Protein AF-A0A829H7A6-F1 (afdb_monomer)

Mean predicted aligned error: 7.09 Å

Structure (mmCIF, N/CA/C/O backbone):
data_AF-A0A829H7A6-F1
#
_entry.id   AF-A0A829H7A6-F1
#
loop_
_atom_site.group_PDB
_atom_site.id
_atom_site.type_symbol
_atom_site.label_atom_id
_atom_site.label_alt_id
_atom_site.label_comp_id
_atom_site.label_asym_id
_atom_site.label_entity_id
_atom_site.label_seq_id
_atom_site.pdbx_PDB_ins_code
_atom_site.Cartn_x
_atom_site.Cartn_y
_atom_site.Cartn_z
_atom_site.occupancy
_atom_site.B_iso_or_equiv
_atom_site.auth_seq_id
_atom_site.auth_comp_id
_atom_site.auth_asym_id
_atom_site.auth_atom_id
_atom_site.pdbx_PDB_model_num
ATOM 1 N N . VAL A 1 1 ? 24.478 -2.540 -23.022 1.00 76.12 1 VAL A N 1
ATOM 2 C CA . VAL A 1 1 ? 25.730 -2.553 -23.821 1.00 76.12 1 VAL A CA 1
ATOM 3 C C . VAL A 1 1 ? 26.888 -2.181 -22.907 1.00 76.12 1 VAL A C 1
ATOM 5 O O . VAL A 1 1 ? 26.726 -1.263 -22.117 1.00 76.12 1 VAL A O 1
ATOM 8 N N . ASN A 1 2 ? 28.011 -2.905 -22.941 1.00 88.75 2 ASN A N 1
ATOM 9 C CA . ASN A 1 2 ? 29.197 -2.558 -22.148 1.00 88.75 2 ASN A CA 1
ATOM 10 C C . ASN A 1 2 ? 30.062 -1.563 -22.939 1.00 88.75 2 ASN A C 1
ATOM 12 O O . ASN A 1 2 ? 30.459 -1.872 -24.062 1.00 88.75 2 ASN A O 1
ATOM 16 N N . LYS A 1 3 ? 30.351 -0.400 -22.343 1.00 88.25 3 LYS A N 1
ATOM 17 C CA . LYS A 1 3 ? 31.124 0.684 -22.964 1.00 88.25 3 LYS A CA 1
ATOM 18 C C . LYS A 1 3 ? 32.500 0.224 -23.450 1.00 88.25 3 LYS A C 1
ATOM 20 O O . LYS A 1 3 ? 32.814 0.408 -24.618 1.00 88.25 3 LYS A O 1
ATOM 25 N N . ALA A 1 4 ? 33.290 -0.402 -22.579 1.00 88.12 4 ALA A N 1
ATOM 26 C CA . ALA A 1 4 ? 34.653 -0.819 -22.904 1.00 88.12 4 ALA A CA 1
ATOM 27 C C . ALA A 1 4 ? 34.665 -1.824 -24.064 1.00 88.12 4 ALA A C 1
ATOM 29 O O . ALA A 1 4 ? 35.401 -1.638 -25.024 1.00 88.12 4 ALA A O 1
ATOM 30 N N . LYS A 1 5 ? 33.756 -2.809 -24.037 1.00 90.25 5 LYS A N 1
ATOM 31 C CA . LYS A 1 5 ? 33.604 -3.784 -25.133 1.00 90.25 5 LYS A CA 1
ATOM 32 C C . LYS A 1 5 ? 33.141 -3.146 -26.443 1.00 90.25 5 LYS A C 1
ATOM 34 O O . LYS A 1 5 ? 33.477 -3.628 -27.518 1.00 90.25 5 LYS A O 1
ATOM 39 N N . MET A 1 6 ? 32.335 -2.087 -26.370 1.00 91.62 6 MET A N 1
ATOM 40 C CA . MET A 1 6 ? 31.915 -1.338 -27.553 1.00 91.62 6 MET A CA 1
ATOM 41 C C . MET A 1 6 ? 33.099 -0.580 -28.165 1.00 91.62 6 MET A C 1
ATOM 43 O O . MET A 1 6 ? 33.294 -0.660 -29.371 1.00 91.62 6 MET A O 1
ATOM 47 N N . VAL A 1 7 ? 33.904 0.099 -27.342 1.00 91.62 7 VAL A N 1
ATOM 48 C CA . VAL A 1 7 ? 35.116 0.820 -27.772 1.00 91.62 7 VAL A CA 1
ATOM 49 C C . VAL A 1 7 ? 36.155 -0.147 -28.352 1.00 91.62 7 VAL A C 1
ATOM 51 O O . VAL A 1 7 ? 36.664 0.100 -29.440 1.00 91.62 7 VAL A O 1
ATOM 54 N N . GLU A 1 8 ? 36.404 -1.277 -27.687 1.00 92.06 8 GLU A N 1
ATOM 55 C CA . GLU A 1 8 ? 37.281 -2.355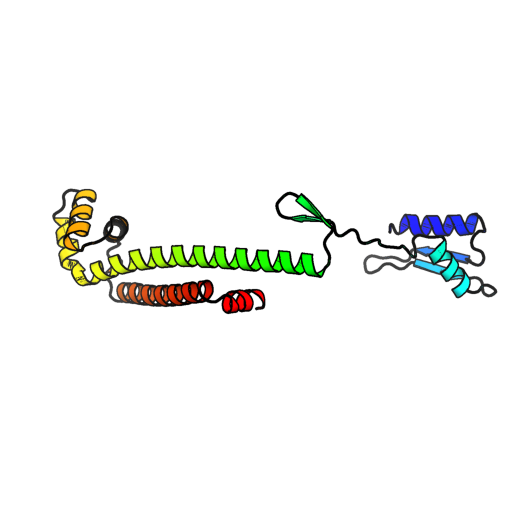 -28.168 1.00 92.06 8 GLU A CA 1
ATOM 56 C C . GLU A 1 8 ? 36.826 -2.876 -29.536 1.00 92.06 8 GLU A C 1
ATOM 58 O O . GLU A 1 8 ? 37.598 -2.882 -30.489 1.00 92.06 8 GLU A O 1
ATOM 63 N N . ARG A 1 9 ? 35.529 -3.176 -29.689 1.00 93.25 9 ARG A N 1
ATOM 64 C CA . ARG A 1 9 ? 34.978 -3.630 -30.970 1.00 93.25 9 ARG A CA 1
ATOM 65 C C . ARG A 1 9 ? 35.153 -2.603 -32.090 1.00 93.25 9 ARG A C 1
ATOM 67 O O . ARG A 1 9 ? 35.352 -2.988 -33.239 1.00 93.25 9 ARG A O 1
ATOM 74 N N . ILE A 1 10 ? 35.043 -1.310 -31.785 1.00 93.62 10 ILE A N 1
ATOM 75 C CA . ILE A 1 10 ? 35.294 -0.244 -32.764 1.00 93.62 10 ILE A CA 1
ATOM 76 C C . ILE A 1 10 ? 36.775 -0.241 -33.157 1.00 93.62 10 ILE A C 1
ATOM 78 O O . ILE A 1 10 ? 37.074 -0.185 -34.349 1.00 93.62 10 ILE A O 1
ATOM 82 N N . ALA A 1 11 ? 37.687 -0.348 -32.186 1.00 92.38 11 ALA A N 1
ATOM 83 C CA . ALA A 1 11 ? 39.125 -0.413 -32.441 1.00 92.38 11 ALA A CA 1
ATOM 84 C C . ALA A 1 11 ? 39.501 -1.619 -33.323 1.00 92.38 11 ALA A C 1
ATOM 86 O O . ALA A 1 11 ? 40.239 -1.448 -34.294 1.00 92.38 11 ALA A O 1
ATOM 87 N N . ASP A 1 12 ? 38.921 -2.796 -33.066 1.00 94.50 12 ASP A N 1
ATOM 88 C CA . ASP A 1 12 ? 39.126 -4.000 -33.881 1.00 94.50 12 ASP A CA 1
ATOM 89 C C . ASP A 1 12 ? 38.686 -3.787 -35.334 1.00 94.50 12 ASP A C 1
ATOM 91 O O . ASP A 1 12 ? 39.417 -4.108 -36.268 1.00 94.50 12 ASP A O 1
ATOM 95 N N . LEU A 1 13 ? 37.502 -3.203 -35.554 1.00 94.00 13 LEU A N 1
ATOM 96 C CA . LEU A 1 13 ? 36.980 -2.961 -36.904 1.00 94.00 13 LEU A CA 1
ATOM 97 C C . LEU A 1 13 ? 37.829 -1.962 -37.701 1.00 94.00 13 LEU A C 1
ATOM 99 O O . LEU A 1 13 ? 37.901 -2.070 -38.929 1.00 94.00 13 LEU A O 1
ATOM 103 N N . VAL A 1 14 ? 38.464 -1.008 -37.017 1.00 93.06 14 VAL A N 1
ATOM 104 C CA . VAL A 1 14 ? 39.430 -0.082 -37.623 1.00 93.06 14 VAL A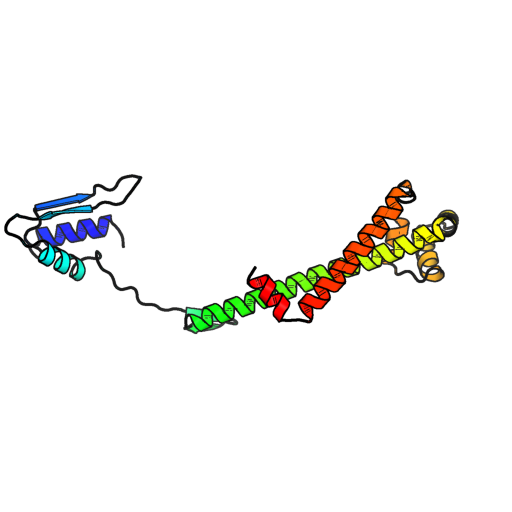 CA 1
ATOM 105 C C . VAL A 1 14 ? 40.732 -0.814 -37.951 1.00 93.06 14 VAL A C 1
ATOM 107 O O . VAL A 1 14 ? 41.241 -0.681 -39.064 1.00 93.06 14 VAL A O 1
ATOM 110 N N . HIS A 1 15 ? 41.247 -1.637 -37.030 1.00 93.31 15 HIS A N 1
ATOM 111 C CA . HIS A 1 15 ? 42.472 -2.415 -37.239 1.00 93.31 15 HIS A CA 1
ATOM 112 C C . HIS A 1 15 ? 42.336 -3.420 -38.396 1.00 93.31 15 HIS A C 1
ATOM 114 O O . HIS A 1 15 ? 43.214 -3.514 -39.253 1.00 93.31 15 HIS A O 1
ATOM 120 N N . GLU A 1 16 ? 41.194 -4.106 -38.483 1.00 94.44 16 GLU A N 1
ATOM 121 C CA . GLU A 1 16 ? 40.843 -5.042 -39.559 1.00 94.44 16 GLU A CA 1
ATOM 122 C C . GLU A 1 16 ? 40.510 -4.346 -40.896 1.00 94.44 16 GLU A C 1
ATOM 124 O O . GLU A 1 16 ? 40.181 -5.022 -41.872 1.00 94.44 16 GLU A O 1
ATOM 129 N N . LYS A 1 17 ? 40.559 -3.005 -40.959 1.00 91.31 17 LYS A N 1
ATOM 130 C CA . LYS A 1 17 ? 40.162 -2.183 -42.120 1.00 91.31 17 LYS A CA 1
ATOM 131 C C . LYS A 1 17 ? 38.731 -2.443 -42.610 1.00 91.31 17 LYS A C 1
ATOM 133 O O . LYS A 1 17 ? 38.411 -2.195 -43.772 1.00 91.31 17 LYS A O 1
ATOM 138 N N . LYS A 1 18 ? 37.847 -2.919 -41.728 1.00 92.00 18 LYS A N 1
ATOM 139 C CA . LYS A 1 18 ? 36.409 -3.071 -42.010 1.00 92.00 18 LYS A CA 1
ATOM 140 C C . LYS A 1 18 ? 35.678 -1.733 -41.976 1.00 92.00 18 LYS A C 1
ATOM 142 O O . LYS A 1 18 ? 34.661 -1.577 -42.648 1.00 92.00 18 LYS A O 1
ATOM 147 N N . ILE A 1 19 ? 36.190 -0.779 -41.200 1.00 91.75 19 ILE A N 1
ATOM 148 C CA . ILE A 1 19 ? 35.756 0.618 -41.202 1.00 91.75 19 ILE A CA 1
ATOM 149 C C . ILE A 1 19 ? 36.991 1.483 -41.459 1.00 91.75 19 ILE A C 1
ATOM 151 O O . ILE A 1 19 ? 37.915 1.493 -40.650 1.00 91.75 19 ILE A O 1
ATOM 155 N N . ASP A 1 20 ? 36.998 2.205 -42.579 1.00 90.44 20 ASP A N 1
ATOM 156 C CA . ASP A 1 20 ? 38.054 3.162 -42.922 1.00 90.44 20 ASP A CA 1
ATOM 157 C C . ASP A 1 20 ? 37.611 4.602 -42.619 1.00 90.44 20 ASP A C 1
ATOM 159 O O . ASP A 1 20 ? 36.420 4.917 -42.581 1.00 90.44 20 ASP A O 1
ATOM 163 N N . GLY A 1 21 ? 38.587 5.479 -42.395 1.00 90.19 21 GLY A N 1
ATOM 164 C CA . GLY A 1 21 ? 38.379 6.905 -42.160 1.00 90.19 21 GLY A CA 1
ATOM 165 C C . GLY A 1 21 ? 38.310 7.323 -40.690 1.00 90.19 21 GLY A C 1
ATOM 166 O O . GLY A 1 21 ? 38.234 8.519 -40.436 1.00 90.19 21 GLY A O 1
ATOM 167 N N . ILE A 1 22 ? 38.396 6.399 -39.725 1.00 93.50 22 ILE A N 1
ATOM 168 C CA . ILE A 1 22 ? 38.558 6.739 -38.299 1.00 93.50 22 ILE A CA 1
ATOM 169 C C . ILE A 1 22 ? 40.039 7.027 -38.018 1.00 93.50 22 ILE A C 1
ATOM 171 O O . ILE A 1 22 ? 40.903 6.197 -38.291 1.00 93.50 22 ILE A O 1
ATOM 175 N N . VAL A 1 23 ? 40.329 8.216 -37.488 1.00 92.00 23 VAL A N 1
ATOM 176 C CA . VAL A 1 23 ? 41.683 8.687 -37.158 1.00 92.00 23 VAL A CA 1
ATOM 177 C C . VAL A 1 23 ? 42.020 8.363 -35.711 1.00 92.00 23 VAL A C 1
ATOM 179 O O . VAL A 1 23 ? 43.079 7.807 -35.437 1.00 92.00 23 VAL A O 1
ATOM 182 N N . THR A 1 24 ? 41.124 8.697 -34.780 1.00 92.81 24 THR A N 1
ATOM 183 C CA . THR A 1 24 ? 41.300 8.370 -33.363 1.00 92.81 24 THR A CA 1
ATOM 184 C C . THR A 1 24 ? 39.972 8.017 -32.704 1.00 92.81 24 THR A C 1
ATOM 186 O O . THR A 1 24 ? 38.905 8.458 -33.133 1.00 92.81 24 THR A O 1
ATOM 189 N N . LEU A 1 25 ? 40.061 7.219 -31.643 1.00 92.06 25 LEU A N 1
ATOM 190 C CA . LEU A 1 25 ? 38.959 6.837 -30.771 1.00 92.06 25 LEU A CA 1
ATOM 191 C C . LEU A 1 25 ? 39.376 7.159 -29.333 1.00 92.06 25 LEU A C 1
ATOM 193 O O . LEU A 1 25 ? 40.361 6.604 -28.847 1.00 92.06 25 LEU A O 1
ATOM 197 N N . ARG A 1 26 ? 38.655 8.066 -28.668 1.00 92.88 26 ARG A N 1
ATOM 198 C CA . ARG A 1 26 ? 38.914 8.479 -27.281 1.00 92.88 26 ARG A CA 1
ATOM 199 C C . ARG A 1 26 ? 37.677 8.279 -26.419 1.00 92.88 26 ARG A C 1
ATOM 201 O O . ARG A 1 26 ? 36.576 8.667 -26.798 1.00 92.88 26 ARG A O 1
ATOM 208 N N . ASP A 1 27 ? 37.874 7.710 -25.239 1.00 90.69 27 ASP A N 1
ATOM 209 C CA . ASP A 1 27 ? 36.870 7.691 -24.179 1.00 90.69 27 ASP A CA 1
ATOM 210 C C . ASP A 1 27 ? 37.154 8.865 -23.234 1.00 90.69 27 ASP A C 1
ATOM 212 O O . ASP A 1 27 ? 38.090 8.823 -22.442 1.00 90.69 27 ASP A O 1
ATOM 216 N N . GLU A 1 28 ? 36.371 9.932 -23.375 1.00 92.25 28 GLU A N 1
ATOM 217 C CA . GLU A 1 28 ? 36.431 11.162 -22.573 1.00 92.25 28 GLU A CA 1
ATOM 218 C C . GLU A 1 28 ? 35.364 11.139 -21.462 1.00 92.25 28 GLU A C 1
ATOM 220 O O . GLU A 1 28 ? 34.931 12.187 -20.990 1.00 92.25 28 GLU A O 1
ATOM 225 N N . SER A 1 29 ? 34.879 9.951 -21.079 1.00 89.81 29 SER A N 1
ATOM 226 C CA . SER A 1 29 ? 33.896 9.821 -20.002 1.00 89.81 29 SER A CA 1
ATOM 227 C C . SER A 1 29 ? 34.522 10.153 -18.649 1.00 89.81 29 SER A C 1
ATOM 229 O O . SER A 1 29 ? 35.583 9.628 -18.306 1.00 89.81 29 SER A O 1
ATOM 231 N N . ASP A 1 30 ? 33.814 10.937 -17.848 1.00 91.38 30 ASP A N 1
ATOM 232 C CA . ASP A 1 30 ? 34.194 11.314 -16.491 1.00 91.38 30 ASP A CA 1
ATOM 233 C C . ASP A 1 30 ? 33.118 10.872 -15.478 1.00 91.38 30 ASP A C 1
ATOM 235 O O . ASP A 1 30 ? 32.348 9.940 -15.727 1.00 91.38 30 ASP A O 1
ATOM 239 N N . ARG A 1 31 ? 33.115 11.479 -14.285 1.00 88.12 31 ARG A N 1
ATOM 240 C CA . ARG A 1 31 ? 32.120 11.183 -13.243 1.00 88.12 31 ARG A CA 1
ATOM 241 C C . ARG A 1 31 ? 30.742 11.771 -13.548 1.00 88.12 31 ARG A C 1
ATOM 243 O O . ARG A 1 31 ? 29.760 11.241 -13.034 1.00 88.12 31 ARG A O 1
ATOM 250 N N . ASP A 1 32 ? 30.679 12.819 -14.363 1.00 88.69 32 ASP A N 1
ATOM 251 C CA . ASP A 1 32 ? 29.472 13.601 -14.624 1.00 88.69 32 ASP A CA 1
ATOM 252 C C . ASP A 1 32 ? 28.801 13.198 -15.948 1.00 88.69 32 ASP A C 1
ATOM 254 O O . ASP A 1 32 ? 27.627 13.502 -16.171 1.00 88.69 32 ASP A O 1
ATOM 258 N N . GLY A 1 33 ? 29.494 12.455 -16.820 1.00 89.25 33 GLY A N 1
ATOM 259 C CA . GLY A 1 33 ? 28.910 11.975 -18.064 1.00 89.25 33 GLY A CA 1
ATOM 260 C C . GLY A 1 33 ? 29.726 10.940 -18.835 1.00 89.25 33 GLY A C 1
ATOM 261 O O . GLY A 1 33 ? 30.923 10.734 -18.646 1.00 89.25 33 GLY A O 1
ATOM 262 N N . MET A 1 34 ? 29.040 10.281 -19.771 1.00 90.44 34 MET A N 1
ATOM 263 C CA . MET A 1 34 ? 29.658 9.376 -20.737 1.00 90.44 34 MET A CA 1
ATOM 264 C C . MET A 1 34 ? 29.904 10.113 -22.052 1.00 90.44 34 MET A C 1
ATOM 266 O O . MET A 1 34 ? 28.960 10.621 -22.659 1.00 90.44 34 MET A O 1
ATOM 270 N N . ARG A 1 35 ? 31.155 10.127 -22.521 1.00 92.06 35 ARG A N 1
ATOM 271 C CA . ARG A 1 35 ? 31.543 10.772 -23.779 1.00 92.06 35 ARG A CA 1
ATOM 272 C C . ARG A 1 35 ? 32.564 9.918 -24.517 1.00 92.06 35 ARG A C 1
ATOM 274 O O . ARG A 1 35 ? 33.648 9.656 -24.014 1.00 92.06 35 ARG A O 1
ATOM 281 N N . ILE A 1 36 ? 32.221 9.497 -25.729 1.00 91.81 36 ILE A N 1
ATOM 282 C CA . ILE A 1 36 ? 33.125 8.768 -26.625 1.00 91.81 36 ILE A CA 1
ATOM 283 C C . ILE A 1 36 ? 33.275 9.609 -27.884 1.00 91.81 36 ILE A C 1
ATOM 285 O O . ILE A 1 36 ? 32.280 9.949 -28.522 1.00 91.81 36 ILE A O 1
ATOM 289 N N . VAL A 1 37 ? 34.512 9.956 -28.221 1.00 94.38 37 VAL A N 1
ATOM 290 C CA . VAL A 1 37 ? 34.849 10.801 -29.366 1.00 94.38 37 VAL A CA 1
ATOM 291 C C . VAL A 1 37 ? 35.525 9.950 -30.431 1.00 94.38 37 VAL A C 1
ATOM 293 O O . VAL A 1 37 ? 36.486 9.232 -30.152 1.00 94.38 37 VAL A O 1
ATOM 296 N N . ILE A 1 38 ? 35.003 10.030 -31.654 1.00 94.88 38 ILE A N 1
ATOM 297 C CA . ILE A 1 38 ? 35.538 9.350 -32.833 1.00 94.88 38 ILE A CA 1
ATOM 298 C C . ILE A 1 38 ? 35.915 10.430 -33.839 1.00 94.88 38 ILE A C 1
ATOM 300 O O . ILE A 1 38 ? 35.037 11.056 -34.434 1.00 94.88 38 ILE A O 1
ATOM 304 N N . ASP A 1 39 ? 37.212 10.649 -34.024 1.00 94.81 39 ASP A N 1
ATOM 305 C CA . ASP A 1 39 ? 37.700 11.609 -35.010 1.00 94.81 39 ASP A CA 1
ATOM 306 C C . ASP A 1 39 ? 37.765 10.947 -36.387 1.00 94.81 39 ASP A C 1
ATOM 308 O O . ASP A 1 39 ? 38.279 9.836 -36.533 1.00 94.81 39 ASP A O 1
ATOM 312 N N . VAL A 1 40 ? 37.272 11.645 -37.408 1.00 95.19 40 VAL A N 1
ATOM 313 C CA . VAL A 1 40 ? 37.172 11.155 -38.789 1.00 95.19 40 VAL A CA 1
ATOM 314 C C . VAL A 1 40 ? 38.124 11.934 -39.705 1.00 95.19 40 VAL A C 1
ATOM 316 O O . VAL A 1 40 ? 38.378 13.121 -39.494 1.00 95.19 40 VAL A O 1
ATOM 319 N N . ARG A 1 41 ? 38.678 11.269 -40.726 1.00 94.69 41 ARG A N 1
ATOM 320 C CA . ARG A 1 41 ? 39.577 11.869 -41.724 1.00 94.69 41 ARG A CA 1
ATOM 321 C C . ARG A 1 41 ? 38.802 12.858 -42.604 1.00 94.69 41 ARG A C 1
ATOM 323 O O . ARG A 1 41 ? 37.626 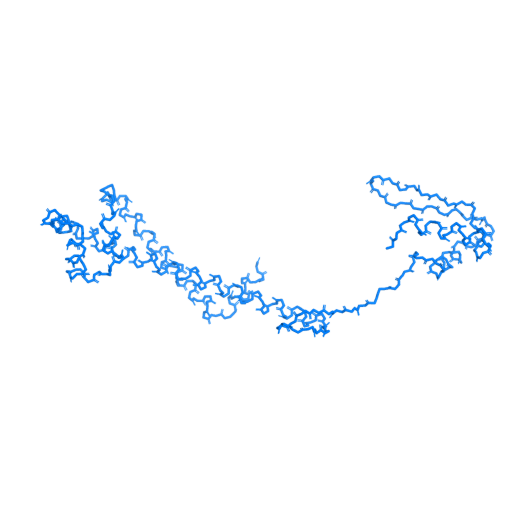12.656 -42.876 1.00 94.69 41 ARG A O 1
ATOM 330 N N . ARG A 1 42 ? 39.447 13.937 -43.062 1.00 91.81 42 ARG A N 1
ATOM 331 C CA . ARG A 1 42 ? 38.775 15.045 -43.781 1.00 91.81 42 ARG A CA 1
ATOM 332 C C . ARG A 1 42 ? 38.142 14.647 -45.122 1.00 91.81 42 ARG A C 1
ATOM 334 O O . ARG A 1 42 ? 37.200 15.291 -45.562 1.00 91.81 42 ARG A O 1
ATOM 341 N N . ASP A 1 43 ? 38.689 13.629 -45.766 1.00 92.06 43 ASP A N 1
ATOM 342 C CA . ASP A 1 43 ? 38.238 13.014 -47.019 1.00 92.06 43 ASP A CA 1
ATOM 343 C C . ASP A 1 43 ? 37.174 11.923 -46.804 1.00 92.06 43 ASP A C 1
ATOM 345 O O . ASP A 1 43 ? 36.581 11.444 -47.770 1.00 92.06 43 ASP A O 1
ATOM 349 N N . ALA A 1 44 ? 36.916 11.530 -45.553 1.00 92.88 44 ALA A N 1
ATOM 350 C CA . ALA A 1 44 ? 35.969 10.483 -45.205 1.00 92.88 44 ALA A CA 1
ATOM 351 C C . ALA A 1 44 ? 34.626 11.062 -44.732 1.00 92.88 44 ALA A C 1
ATOM 353 O O . ALA A 1 44 ? 34.551 12.054 -44.007 1.00 92.88 44 ALA A O 1
ATOM 354 N N . SER A 1 45 ? 33.531 10.403 -45.115 1.00 94.25 45 SER A N 1
ATOM 355 C CA . SER A 1 45 ? 32.186 10.811 -44.709 1.00 94.25 45 SER A CA 1
ATOM 356 C C . SER A 1 45 ? 31.827 10.252 -43.330 1.00 94.25 45 SER A C 1
ATOM 358 O O . SER A 1 45 ? 31.627 9.045 -43.164 1.00 94.25 45 SER A O 1
ATOM 360 N N . ALA A 1 46 ? 31.680 11.139 -42.341 1.00 94.69 46 ALA A N 1
ATOM 361 C CA . ALA A 1 46 ? 31.307 10.767 -40.975 1.00 94.69 46 ALA A CA 1
ATOM 362 C C . ALA A 1 46 ? 29.946 10.050 -40.896 1.00 94.69 46 ALA A C 1
ATOM 364 O O . ALA A 1 46 ? 29.779 9.140 -40.087 1.00 94.69 46 ALA A O 1
ATOM 365 N N . SER A 1 47 ? 28.986 10.396 -41.762 1.00 95.00 47 SER A N 1
ATOM 366 C CA . SER A 1 47 ? 27.671 9.741 -41.794 1.00 95.00 47 SER A CA 1
ATOM 367 C C . SER A 1 47 ? 27.751 8.293 -42.288 1.00 95.00 47 SER A C 1
ATOM 369 O O . SER A 1 47 ? 27.056 7.422 -41.764 1.00 95.00 47 SER A O 1
ATOM 371 N N . VAL A 1 48 ? 28.635 8.005 -43.250 1.00 94.75 48 VAL A N 1
ATOM 372 C CA . VAL A 1 48 ? 28.883 6.637 -43.738 1.00 94.75 48 VAL A CA 1
ATOM 373 C C . VAL A 1 48 ? 29.533 5.793 -42.642 1.00 94.75 48 VAL A C 1
ATOM 375 O O . VAL A 1 48 ? 29.094 4.670 -42.391 1.00 94.75 48 VAL A O 1
ATOM 378 N N . ILE A 1 49 ? 30.524 6.351 -41.944 1.00 94.88 49 ILE A N 1
ATOM 379 C CA . ILE A 1 49 ? 31.185 5.687 -40.814 1.00 94.88 49 ILE A CA 1
ATOM 380 C C . ILE A 1 49 ? 30.184 5.415 -39.689 1.00 94.88 49 ILE A C 1
ATOM 382 O O . ILE A 1 49 ? 30.102 4.283 -39.223 1.00 94.88 49 ILE A O 1
ATOM 386 N N . LEU A 1 50 ? 29.366 6.398 -39.304 1.00 95.69 50 LEU A N 1
ATOM 387 C CA . LEU A 1 50 ? 28.351 6.238 -38.261 1.00 95.69 50 LEU A CA 1
ATOM 388 C C . LEU A 1 50 ? 27.343 5.128 -38.595 1.00 95.69 50 LEU A C 1
ATOM 390 O O . LEU A 1 50 ? 27.065 4.272 -37.757 1.00 95.69 50 LEU A O 1
ATOM 394 N N . ASN A 1 51 ? 26.858 5.080 -39.838 1.00 95.69 51 ASN A N 1
ATOM 395 C CA . ASN A 1 51 ? 25.957 4.019 -40.295 1.00 95.69 51 ASN A CA 1
ATOM 396 C C . ASN A 1 51 ? 26.607 2.629 -40.235 1.00 95.69 51 ASN A C 1
ATOM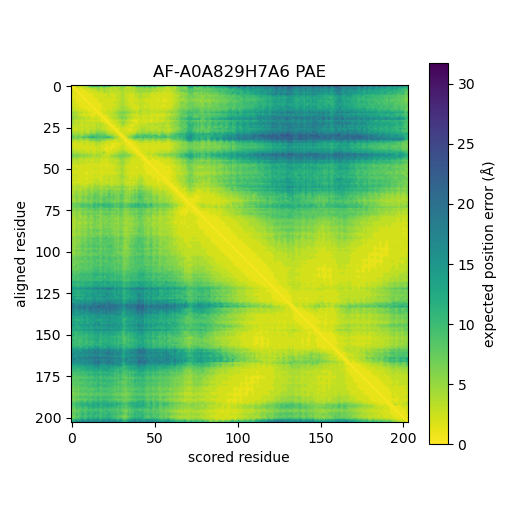 398 O O . ASN A 1 51 ? 25.951 1.651 -39.873 1.00 95.69 51 ASN A O 1
ATOM 402 N N . ASN A 1 52 ? 27.892 2.528 -40.579 1.00 94.25 52 ASN A N 1
ATOM 403 C CA . ASN A 1 52 ? 28.638 1.278 -40.452 1.00 94.25 52 ASN A CA 1
ATOM 404 C C . ASN A 1 52 ? 28.853 0.894 -38.984 1.00 94.25 52 ASN A C 1
ATOM 406 O O . ASN A 1 52 ? 28.703 -0.278 -38.642 1.00 94.25 52 ASN A O 1
ATOM 410 N N . LEU A 1 53 ? 29.121 1.863 -38.104 1.00 95.31 53 LEU A N 1
ATOM 411 C CA . LEU A 1 53 ? 29.229 1.626 -36.666 1.00 95.31 53 LEU A CA 1
ATOM 412 C C . LEU A 1 53 ? 27.908 1.102 -36.092 1.00 95.31 53 LEU A C 1
ATOM 414 O O . LEU A 1 53 ? 27.930 0.117 -35.359 1.00 95.31 53 LEU A O 1
ATOM 418 N N . TYR A 1 54 ? 26.758 1.660 -36.477 1.00 95.81 54 TYR A N 1
ATOM 419 C CA . TYR A 1 54 ? 25.450 1.134 -36.066 1.00 95.81 54 TYR A CA 1
ATOM 420 C C . TYR A 1 54 ? 25.200 -0.311 -36.513 1.00 95.81 54 TYR A C 1
ATOM 422 O O . TYR A 1 54 ? 24.573 -1.077 -35.789 1.00 95.81 54 TYR A O 1
ATOM 430 N N . LYS A 1 55 ? 25.693 -0.709 -37.690 1.00 94.38 55 LYS A N 1
ATOM 431 C CA . LYS A 1 55 ? 25.493 -2.067 -38.225 1.00 94.38 55 LYS A CA 1
ATOM 432 C C . LYS A 1 55 ? 26.462 -3.100 -37.653 1.00 94.38 55 LYS A C 1
ATOM 434 O O . LYS A 1 55 ? 26.091 -4.258 -37.492 1.00 94.38 55 LYS A O 1
ATOM 439 N N . LEU A 1 56 ? 27.713 -2.707 -37.418 1.00 94.19 56 LEU A N 1
ATOM 440 C CA . LEU A 1 56 ? 28.813 -3.631 -37.117 1.00 94.19 56 LEU A CA 1
ATOM 441 C C . LEU A 1 56 ? 29.207 -3.655 -35.637 1.00 94.19 56 LEU A C 1
ATOM 443 O O . LEU A 1 56 ? 30.021 -4.491 -35.230 1.00 94.19 56 LEU A O 1
ATOM 447 N N . THR A 1 57 ? 28.650 -2.750 -34.831 1.00 93.94 57 THR A N 1
ATOM 448 C CA . THR A 1 57 ? 28.984 -2.615 -33.412 1.00 93.94 57 THR A CA 1
ATOM 449 C C . THR A 1 57 ? 27.732 -2.562 -32.540 1.00 93.94 57 THR A C 1
ATOM 451 O O . THR A 1 57 ? 26.655 -2.214 -33.020 1.00 93.94 57 THR A O 1
ATOM 454 N N . PRO A 1 58 ? 27.868 -2.814 -31.227 1.00 92.81 58 PRO A N 1
ATOM 455 C CA . PRO A 1 58 ? 26.790 -2.614 -30.260 1.00 92.81 58 PRO A CA 1
ATOM 456 C C . PRO A 1 58 ? 26.346 -1.153 -30.054 1.00 92.81 58 PRO A C 1
ATOM 458 O O . PRO A 1 58 ? 25.564 -0.904 -29.138 1.00 92.81 58 PRO A O 1
ATOM 461 N N . LEU A 1 59 ? 26.840 -0.190 -30.846 1.00 93.06 59 LEU A N 1
ATOM 462 C CA . LEU A 1 59 ? 26.397 1.207 -30.798 1.00 93.06 59 LEU A CA 1
ATOM 463 C C . LEU A 1 59 ? 24.892 1.332 -31.083 1.00 93.06 59 LEU A C 1
ATOM 465 O O . LEU A 1 59 ? 24.223 2.181 -30.500 1.00 93.06 59 LEU A O 1
ATOM 469 N N . GLN A 1 60 ? 24.352 0.447 -31.925 1.00 94.00 60 GLN A N 1
ATOM 470 C CA . GLN A 1 60 ? 22.917 0.239 -32.077 1.00 94.00 60 GLN A CA 1
ATOM 471 C C . GLN A 1 60 ? 22.603 -1.236 -31.821 1.00 94.00 60 GLN A C 1
ATOM 473 O O . GLN A 1 60 ? 23.234 -2.134 -32.369 1.00 94.00 60 GLN A O 1
ATOM 478 N N . THR A 1 61 ? 21.619 -1.498 -30.964 1.00 92.94 61 THR A N 1
ATOM 479 C CA . THR A 1 61 ? 21.165 -2.859 -30.659 1.00 92.94 61 THR A CA 1
ATOM 480 C C . THR A 1 61 ? 19.648 -2.919 -30.709 1.00 92.94 61 THR A C 1
ATOM 482 O O . THR A 1 61 ? 18.967 -1.953 -30.369 1.00 92.94 61 THR A O 1
ATOM 485 N N . GLY A 1 62 ? 19.113 -4.051 -31.164 1.00 91.75 62 GLY A N 1
ATOM 486 C CA . GLY A 1 62 ? 17.689 -4.337 -31.056 1.00 91.75 62 GLY A CA 1
ATOM 487 C C . GLY A 1 62 ? 17.357 -4.846 -29.657 1.00 91.75 62 GLY A C 1
ATOM 488 O O . GLY A 1 62 ? 18.090 -5.666 -29.105 1.00 91.75 62 GLY A O 1
ATOM 489 N N . PHE A 1 63 ? 16.236 -4.397 -29.099 1.00 94.75 63 PHE A N 1
ATOM 490 C CA . PHE A 1 63 ? 15.661 -4.978 -27.891 1.00 94.75 63 PHE A CA 1
ATOM 491 C C . PHE A 1 63 ? 14.362 -5.695 -28.259 1.00 94.75 63 PHE A C 1
ATOM 493 O O . PHE A 1 63 ? 13.427 -5.075 -28.763 1.00 94.75 63 PHE A O 1
ATOM 500 N N . SER A 1 64 ? 14.318 -7.008 -28.036 1.00 94.56 64 SER A N 1
ATOM 501 C CA . SER A 1 64 ? 13.124 -7.816 -28.293 1.00 94.56 64 SER A CA 1
ATOM 502 C C . SER A 1 64 ? 12.305 -7.940 -27.015 1.00 94.56 64 SER A C 1
ATOM 504 O O . SER A 1 64 ? 12.802 -8.419 -25.997 1.00 94.56 64 SER A O 1
ATOM 506 N N . PHE A 1 65 ? 11.042 -7.525 -27.069 1.00 94.88 65 PHE A N 1
ATOM 507 C CA . PHE A 1 65 ? 10.132 -7.645 -25.936 1.00 94.88 65 PHE A CA 1
ATOM 508 C C . PHE A 1 65 ? 9.656 -9.091 -25.788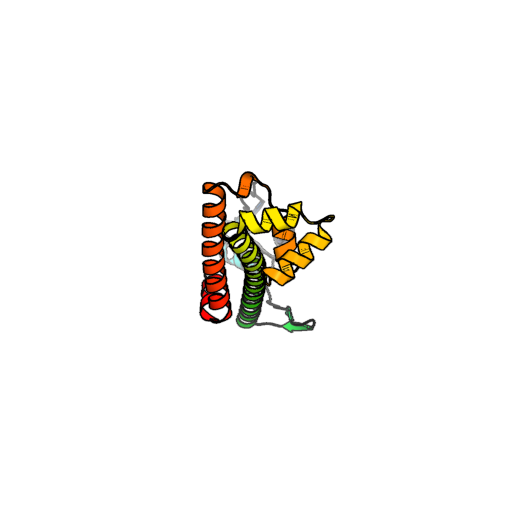 1.00 94.88 65 PHE A C 1
ATOM 510 O O . PHE A 1 65 ? 8.991 -9.625 -26.671 1.00 94.88 65 PHE A O 1
ATOM 517 N N . ASN A 1 66 ? 9.948 -9.697 -24.639 1.00 95.12 66 ASN A N 1
ATOM 518 C CA . ASN A 1 66 ? 9.339 -10.949 -24.204 1.00 95.12 66 ASN A CA 1
ATOM 519 C C . ASN A 1 66 ? 8.707 -10.738 -22.823 1.00 95.12 66 ASN A C 1
ATOM 521 O O . ASN A 1 66 ? 9.329 -10.980 -21.789 1.00 95.12 66 ASN A O 1
ATOM 525 N N . MET A 1 67 ? 7.491 -10.191 -22.812 1.00 96.00 67 MET A N 1
ATOM 526 C CA . MET A 1 67 ? 6.778 -9.803 -21.593 1.00 96.00 67 MET A CA 1
ATOM 527 C C . MET A 1 67 ? 6.126 -11.023 -20.925 1.00 96.00 67 MET A C 1
ATOM 529 O O . MET A 1 67 ? 4.920 -11.227 -21.034 1.00 96.00 67 MET A O 1
ATOM 533 N N . VAL A 1 68 ? 6.924 -11.855 -20.252 1.00 96.69 68 VAL A N 1
ATOM 534 C CA . VAL A 1 68 ? 6.446 -13.034 -19.508 1.00 96.69 68 VAL A CA 1
ATOM 535 C C . VAL A 1 68 ? 6.364 -12.728 -18.019 1.00 96.69 68 VAL A C 1
ATOM 537 O O . VAL A 1 68 ? 7.314 -12.209 -17.439 1.00 96.69 68 VAL A O 1
ATOM 540 N N . ALA A 1 69 ? 5.252 -13.096 -17.388 1.00 96.94 69 ALA A N 1
ATOM 541 C CA . ALA A 1 69 ? 5.062 -12.987 -15.945 1.00 96.94 69 ALA A CA 1
ATOM 542 C C . ALA A 1 69 ? 4.301 -14.196 -15.388 1.00 96.94 69 ALA A C 1
ATOM 544 O O . ALA A 1 69 ? 3.640 -14.927 -16.128 1.00 96.94 69 ALA A O 1
ATOM 545 N N . ILE A 1 70 ? 4.378 -14.404 -14.073 1.00 96.94 70 ILE A N 1
ATOM 546 C CA . ILE A 1 70 ? 3.570 -15.412 -13.382 1.00 96.94 70 ILE A CA 1
ATOM 547 C C . ILE A 1 70 ? 2.201 -14.816 -13.066 1.00 96.94 70 ILE A C 1
ATOM 549 O O . ILE A 1 70 ? 2.096 -13.821 -12.355 1.00 96.94 70 ILE A O 1
ATOM 553 N N . VAL A 1 71 ? 1.148 -15.459 -13.559 1.00 96.25 71 VAL A N 1
ATOM 554 C CA . VAL A 1 71 ? -0.243 -15.113 -13.267 1.00 96.25 71 VAL A CA 1
ATOM 555 C C . VAL A 1 71 ? -0.911 -16.338 -12.664 1.00 96.25 71 VAL A C 1
ATOM 557 O O . VAL A 1 71 ? -1.006 -17.377 -13.317 1.00 96.25 71 VAL A O 1
ATOM 560 N N . ASN A 1 72 ? -1.386 -16.218 -11.422 1.00 93.94 72 ASN A N 1
ATOM 561 C CA . ASN 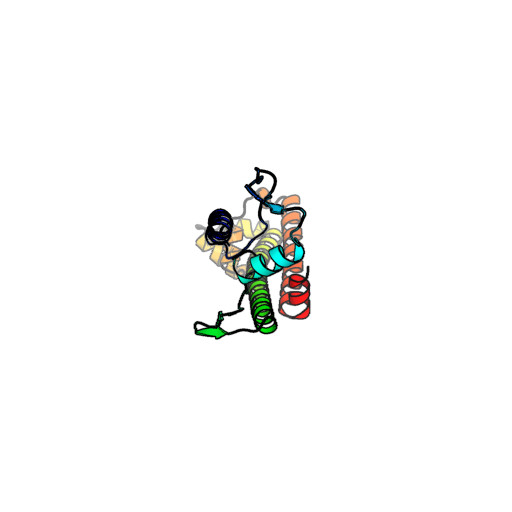A 1 72 ? -2.046 -17.303 -10.683 1.00 93.94 72 ASN A CA 1
ATOM 562 C C . ASN A 1 72 ? -1.217 -18.602 -10.649 1.00 93.94 72 ASN A C 1
ATOM 564 O O . ASN A 1 72 ? -1.739 -19.691 -10.862 1.00 93.94 72 ASN A O 1
ATOM 568 N N . GLY A 1 73 ? 0.095 -18.473 -10.423 1.00 96.00 73 GLY A N 1
ATOM 569 C CA . GLY A 1 73 ? 1.022 -19.605 -10.313 1.00 96.00 73 GLY A CA 1
ATOM 570 C C . GLY A 1 73 ? 1.524 -20.182 -11.642 1.00 96.00 73 GLY A C 1
ATOM 571 O O . GLY A 1 73 ? 2.367 -21.072 -11.615 1.00 96.00 73 GLY A O 1
ATOM 572 N N . ALA A 1 74 ? 1.074 -19.669 -12.793 1.00 96.44 74 ALA A N 1
ATOM 573 C CA . ALA A 1 74 ? 1.504 -20.141 -14.109 1.00 96.44 74 ALA A CA 1
ATOM 574 C C . ALA A 1 74 ? 2.175 -19.029 -14.941 1.00 96.44 74 ALA A C 1
ATOM 576 O O . ALA A 1 74 ? 1.711 -17.885 -14.908 1.00 96.44 74 ALA A O 1
ATOM 577 N N . PRO A 1 75 ? 3.234 -19.331 -15.716 1.00 97.75 75 PRO A N 1
ATOM 578 C CA . PRO A 1 75 ? 3.854 -18.362 -16.615 1.00 97.75 75 PRO A CA 1
ATOM 579 C C . PRO A 1 75 ? 2.931 -18.032 -17.793 1.00 97.75 75 PRO A C 1
ATOM 581 O O . PRO A 1 75 ? 2.359 -18.923 -18.421 1.00 97.75 75 PRO A O 1
ATOM 584 N N . LYS A 1 76 ? 2.802 -16.743 -18.114 1.00 96.81 76 LYS A N 1
ATOM 585 C CA . LYS A 1 76 ? 2.027 -16.238 -19.253 1.00 96.81 76 LYS A CA 1
ATOM 586 C C . LYS A 1 76 ? 2.775 -15.116 -19.959 1.00 96.81 76 LYS A C 1
ATOM 588 O O . LYS A 1 76 ? 3.370 -14.265 -19.306 1.00 96.81 76 LYS A O 1
ATOM 593 N N . VAL A 1 77 ? 2.690 -15.093 -21.288 1.00 97.00 77 VAL A N 1
ATOM 594 C CA . VAL A 1 77 ? 3.068 -13.927 -22.098 1.00 97.00 77 VAL A CA 1
ATOM 595 C C . VAL A 1 77 ? 1.921 -12.922 -22.031 1.00 97.00 77 VAL A C 1
ATOM 597 O O . VAL A 1 77 ? 0.769 -13.291 -22.265 1.00 97.00 77 VAL A O 1
ATOM 600 N N . LEU A 1 78 ? 2.220 -11.671 -21.698 1.00 97.19 78 LEU A N 1
ATOM 601 C CA . LEU A 1 78 ? 1.236 -10.617 -21.479 1.00 97.19 78 LEU A CA 1
ATOM 602 C C . LEU A 1 78 ? 1.483 -9.433 -22.411 1.00 97.19 78 LEU A C 1
ATOM 604 O O . LEU A 1 78 ? 2.616 -9.069 -22.703 1.00 97.19 78 LEU A O 1
ATOM 608 N N . SER A 1 79 ? 0.404 -8.787 -22.834 1.00 97.50 79 SER A N 1
ATOM 609 C CA . SER A 1 79 ? 0.446 -7.445 -23.419 1.00 97.50 79 SER A CA 1
ATOM 610 C C . SER A 1 79 ? 0.535 -6.372 -22.329 1.00 97.50 79 SER A C 1
ATOM 612 O O . SER A 1 79 ? 0.179 -6.612 -21.174 1.00 97.50 79 SER A O 1
ATOM 614 N N . LEU A 1 80 ? 0.919 -5.149 -22.710 1.00 97.25 80 LEU A N 1
ATOM 615 C CA . LEU A 1 80 ? 0.963 -4.006 -21.792 1.00 97.25 80 LEU A CA 1
ATOM 616 C C . LEU A 1 80 ? -0.385 -3.775 -21.087 1.00 97.25 80 LEU A C 1
ATOM 618 O O . LEU A 1 80 ? -0.422 -3.602 -19.873 1.00 97.25 80 LEU A O 1
ATOM 622 N N . LYS A 1 81 ? -1.501 -3.850 -21.828 1.00 97.50 81 LYS A N 1
ATOM 623 C CA . LYS A 1 81 ? -2.850 -3.710 -21.256 1.00 97.50 81 LYS A CA 1
ATOM 624 C C . LYS A 1 81 ? -3.119 -4.758 -20.175 1.00 97.50 81 LYS A C 1
ATOM 626 O O . LYS A 1 81 ? -3.668 -4.425 -19.133 1.00 97.50 81 LYS A O 1
ATOM 631 N N . GLN A 1 82 ? -2.730 -6.011 -20.412 1.00 97.50 82 GLN A N 1
ATOM 632 C CA . GLN A 1 82 ? -2.930 -7.088 -19.440 1.00 97.50 82 GLN A CA 1
ATOM 633 C C . GLN A 1 82 ? -2.090 -6.878 -18.180 1.00 97.50 82 GLN A C 1
ATOM 635 O O . GLN A 1 82 ? -2.599 -7.094 -17.087 1.00 97.50 82 GLN A O 1
ATOM 640 N N . ILE A 1 83 ? -0.838 -6.429 -18.316 1.00 97.56 83 ILE A N 1
ATOM 641 C CA . ILE A 1 83 ? 0.020 -6.106 -17.164 1.00 97.56 83 ILE A CA 1
ATOM 642 C C . ILE A 1 83 ? -0.632 -5.023 -16.299 1.00 97.56 83 ILE A C 1
ATOM 644 O O . ILE A 1 83 ? -0.752 -5.198 -15.088 1.00 97.56 83 ILE A O 1
ATOM 648 N N . LEU A 1 84 ? -1.088 -3.933 -16.921 1.00 97.00 84 LEU A N 1
ATOM 649 C CA . LEU A 1 84 ? -1.738 -2.831 -16.210 1.00 97.00 84 LEU A CA 1
ATOM 650 C C . LEU A 1 84 ? -3.049 -3.270 -15.547 1.00 97.00 84 LEU A C 1
ATOM 652 O O . LEU A 1 84 ? -3.304 -2.882 -14.412 1.00 97.00 84 LEU A O 1
ATOM 656 N N . GLN A 1 85 ? -3.838 -4.121 -16.210 1.00 96.88 85 GLN A N 1
ATOM 657 C CA . GLN A 1 85 ? -5.069 -4.658 -15.632 1.00 96.88 85 GLN A CA 1
ATOM 658 C C . GLN A 1 85 ? -4.784 -5.525 -14.401 1.00 96.88 85 GLN A C 1
ATOM 660 O O . GLN A 1 85 ? -5.358 -5.280 -13.351 1.00 96.88 85 GLN A O 1
ATOM 665 N N . TYR A 1 86 ? -3.849 -6.480 -14.485 1.00 97.06 86 TYR A N 1
ATOM 666 C CA . TYR A 1 86 ? -3.499 -7.311 -13.326 1.00 97.06 86 TYR A CA 1
ATOM 667 C C . TYR A 1 86 ? -2.941 -6.487 -12.163 1.00 97.06 86 TYR A C 1
ATOM 669 O O . TYR A 1 86 ? -3.186 -6.814 -11.002 1.00 97.06 86 TYR A O 1
ATOM 677 N N . TYR A 1 87 ? -2.188 -5.426 -12.461 1.00 96.19 87 TYR A N 1
ATOM 678 C CA . TYR A 1 87 ? -1.727 -4.499 -11.436 1.00 96.19 87 TYR A CA 1
ATOM 679 C C . TYR A 1 87 ? -2.897 -3.759 -10.777 1.00 96.19 87 TYR A C 1
ATOM 681 O O . TYR A 1 87 ? -2.949 -3.700 -9.550 1.00 96.19 87 TYR A O 1
ATOM 689 N N . LEU A 1 88 ? -3.846 -3.245 -11.563 1.00 96.12 88 LEU A N 1
ATOM 690 C CA . LEU A 1 88 ? -5.027 -2.554 -11.047 1.00 96.12 88 LEU A CA 1
ATOM 691 C C . LEU A 1 88 ? -5.888 -3.484 -10.181 1.00 96.12 88 LEU A C 1
ATOM 693 O O . LEU A 1 88 ? -6.184 -3.145 -9.037 1.00 96.12 88 LEU A O 1
ATOM 697 N N . ASP A 1 89 ? -6.171 -4.695 -10.665 1.00 95.94 89 ASP A N 1
ATOM 698 C CA . ASP A 1 89 ? -6.909 -5.718 -9.917 1.00 95.94 89 ASP A CA 1
ATOM 699 C C . ASP A 1 89 ? -6.202 -6.039 -8.586 1.00 95.94 89 ASP A C 1
ATOM 701 O O . ASP A 1 89 ? -6.831 -6.250 -7.544 1.00 95.94 89 ASP A O 1
ATOM 705 N N . HIS A 1 90 ? -4.865 -6.074 -8.587 1.00 96.44 90 HIS A N 1
ATOM 706 C CA . HIS A 1 90 ? -4.090 -6.257 -7.365 1.00 96.44 90 HIS A CA 1
ATOM 707 C C . HIS A 1 90 ? -4.229 -5.062 -6.410 1.00 96.44 90 HIS A C 1
ATOM 709 O O . HIS A 1 90 ? -4.448 -5.276 -5.217 1.00 96.44 90 HIS A O 1
ATOM 715 N N . GLN A 1 91 ? -4.149 -3.825 -6.908 1.00 96.94 91 GLN A N 1
ATOM 716 C CA . GLN A 1 91 ? -4.322 -2.616 -6.094 1.00 96.94 91 GLN A CA 1
ATOM 717 C C . GLN A 1 91 ? -5.712 -2.548 -5.453 1.00 96.94 91 GLN A C 1
ATOM 719 O O . GLN A 1 91 ? -5.818 -2.303 -4.250 1.00 96.94 91 GLN A O 1
ATOM 724 N N . GLU A 1 92 ? -6.770 -2.854 -6.206 1.00 96.25 92 GLU A N 1
ATOM 725 C CA . GLU A 1 92 ? -8.134 -2.934 -5.674 1.00 96.25 92 GLU A CA 1
ATOM 726 C C . GLU A 1 92 ? -8.231 -3.940 -4.524 1.00 96.25 92 GLU A C 1
ATOM 728 O O . GLU A 1 92 ? -8.783 -3.642 -3.460 1.00 96.25 92 GLU A O 1
ATOM 733 N N . ASN A 1 93 ? -7.645 -5.126 -4.703 1.00 96.75 93 ASN A N 1
ATOM 734 C CA . ASN A 1 93 ? -7.613 -6.153 -3.668 1.00 96.75 93 ASN A CA 1
ATOM 735 C C . ASN A 1 93 ? -6.833 -5.702 -2.426 1.00 96.75 93 ASN A C 1
ATOM 737 O O . ASN A 1 93 ? -7.277 -5.942 -1.301 1.00 96.75 93 ASN A O 1
ATOM 741 N N . VAL A 1 94 ? -5.685 -5.045 -2.603 1.00 97.38 94 VAL A N 1
ATOM 742 C CA . VAL A 1 94 ? -4.877 -4.512 -1.497 1.00 97.38 94 VAL A CA 1
ATOM 743 C C . VAL A 1 94 ? -5.666 -3.472 -0.707 1.00 97.38 94 VAL A C 1
ATOM 745 O O . VAL A 1 94 ? -5.759 -3.586 0.517 1.00 97.38 94 VAL A O 1
ATOM 748 N N . ILE A 1 95 ? -6.288 -2.505 -1.384 1.00 96.94 95 ILE A N 1
ATOM 749 C CA . ILE A 1 95 ? -7.056 -1.442 -0.728 1.00 96.94 95 ILE A CA 1
ATOM 750 C C . ILE A 1 95 ? -8.269 -2.021 -0.014 1.00 96.94 95 ILE A C 1
ATOM 752 O O . ILE A 1 95 ? -8.463 -1.729 1.162 1.00 96.94 95 ILE A O 1
ATOM 756 N N . ARG A 1 96 ? -9.031 -2.911 -0.656 1.00 96.62 96 ARG A N 1
ATOM 757 C CA . ARG A 1 96 ? -10.168 -3.579 -0.008 1.00 96.62 96 ARG A CA 1
ATOM 758 C C . ARG A 1 96 ? -9.746 -4.334 1.247 1.00 96.62 96 ARG A C 1
ATOM 760 O O . ARG A 1 96 ? -10.393 -4.200 2.283 1.00 96.62 96 ARG A O 1
ATOM 767 N N . ARG A 1 97 ? -8.648 -5.093 1.193 1.00 97.81 97 ARG A N 1
ATOM 768 C CA . ARG A 1 97 ? -8.131 -5.823 2.363 1.00 97.81 97 ARG A CA 1
ATOM 769 C C . ARG A 1 97 ? -7.674 -4.883 3.475 1.00 97.81 97 ARG A C 1
ATOM 771 O O . ARG A 1 97 ? -7.946 -5.175 4.639 1.00 97.81 97 ARG A O 1
ATOM 778 N N . ARG A 1 98 ? -7.015 -3.773 3.127 1.00 97.56 98 ARG A N 1
ATOM 779 C CA . ARG A 1 98 ? -6.609 -2.727 4.076 1.00 97.56 98 ARG A CA 1
ATOM 780 C C . ARG A 1 98 ? -7.833 -2.102 4.746 1.00 97.56 98 ARG A C 1
ATOM 782 O O . ARG A 1 98 ? -7.951 -2.181 5.960 1.00 97.56 98 ARG A O 1
ATOM 789 N N . THR A 1 99 ? -8.801 -1.621 3.970 1.00 97.69 99 THR A N 1
ATOM 790 C CA . THR A 1 99 ? -10.028 -1.008 4.498 1.00 97.69 99 THR A CA 1
ATOM 791 C C . THR A 1 99 ? -10.845 -1.986 5.346 1.00 97.69 99 THR A C 1
ATOM 793 O O . THR A 1 99 ? -11.362 -1.610 6.390 1.00 97.69 99 THR A O 1
ATOM 796 N N . GLN A 1 100 ? -10.925 -3.269 4.973 1.00 97.75 100 GLN A N 1
ATOM 797 C CA . GLN A 1 100 ? -11.559 -4.294 5.815 1.00 97.75 100 GLN A CA 1
ATOM 798 C C . GLN A 1 100 ? -10.824 -4.508 7.141 1.00 97.75 100 GLN A C 1
ATOM 800 O O . GLN A 1 100 ? -11.458 -4.769 8.164 1.00 97.75 100 GLN A O 1
ATOM 805 N N . PHE A 1 101 ? -9.492 -4.463 7.127 1.00 98.31 101 PHE A N 1
ATOM 806 C CA . PHE A 1 101 ? -8.695 -4.559 8.343 1.00 98.31 101 PHE A CA 1
ATOM 807 C C . PHE A 1 101 ? -8.949 -3.357 9.258 1.00 98.31 101 PHE A C 1
ATOM 809 O O . PHE A 1 101 ? -9.251 -3.555 10.437 1.00 98.31 101 PHE A O 1
ATOM 816 N N . ASP A 1 102 ? -8.921 -2.148 8.701 1.00 97.88 102 ASP A N 1
ATOM 817 C CA . ASP A 1 102 ? -9.166 -0.910 9.440 1.00 97.88 102 ASP A CA 1
ATOM 818 C C . ASP A 1 102 ? -10.596 -0.864 9.993 1.00 97.88 102 ASP A C 1
ATOM 820 O O . ASP A 1 102 ? -10.781 -0.596 11.178 1.00 97.88 102 ASP A O 1
ATOM 824 N N . LEU A 1 103 ? -11.597 -1.273 9.205 1.00 98.31 103 LEU A N 1
ATOM 825 C CA . LEU A 1 103 ? -12.988 -1.398 9.648 1.00 98.31 103 LEU A CA 1
ATOM 826 C C . LEU A 1 103 ? -13.143 -2.368 10.824 1.00 98.31 103 LEU A C 1
ATOM 828 O O . LEU A 1 103 ? -13.832 -2.058 11.793 1.00 98.31 103 LEU A O 1
ATOM 832 N N . ARG A 1 104 ? -12.505 -3.546 10.772 1.00 98.19 104 ARG A N 1
ATOM 833 C CA . ARG A 1 104 ? -12.550 -4.504 11.893 1.00 98.19 104 ARG A CA 1
ATOM 834 C C . ARG A 1 104 ? -11.921 -3.922 13.154 1.00 98.19 104 ARG A C 1
ATOM 836 O O . ARG A 1 104 ? -12.448 -4.130 14.244 1.00 98.19 104 ARG A O 1
ATOM 843 N N . LYS A 1 105 ? -10.801 -3.209 13.013 1.00 97.94 105 LYS A N 1
ATOM 844 C CA . LYS A 1 105 ? -10.114 -2.560 14.133 1.00 97.94 105 LYS A CA 1
ATOM 845 C C . LYS A 1 105 ? -10.961 -1.430 14.724 1.00 97.94 105 LYS A C 1
ATOM 847 O O . LYS A 1 105 ? -11.079 -1.355 15.944 1.00 97.94 105 LYS A O 1
ATOM 852 N N . ALA A 1 106 ? -11.574 -0.610 13.874 1.00 98.00 106 ALA A N 1
ATOM 853 C CA . ALA A 1 106 ? -12.454 0.479 14.276 1.00 98.00 106 ALA A CA 1
ATOM 854 C C . ALA A 1 106 ? -13.692 -0.050 15.015 1.00 98.00 106 ALA A C 1
ATOM 856 O O . ALA A 1 106 ? -13.925 0.363 16.142 1.00 98.00 106 ALA A O 1
ATOM 857 N N . LYS A 1 107 ? -14.391 -1.063 14.481 1.00 97.75 107 LYS A N 1
ATOM 858 C CA . LYS A 1 107 ? -15.528 -1.716 15.164 1.00 97.75 107 LYS A CA 1
ATOM 859 C C . LYS A 1 107 ? -15.149 -2.340 16.505 1.00 97.75 107 LYS A C 1
ATOM 861 O O . LYS A 1 107 ? -15.890 -2.256 17.476 1.00 97.75 107 LYS A O 1
ATOM 866 N N . ALA A 1 108 ? -13.975 -2.968 16.588 1.00 97.19 108 ALA A N 1
ATOM 867 C CA . ALA A 1 108 ? -13.487 -3.490 17.861 1.00 97.19 108 ALA A CA 1
ATOM 868 C C . ALA A 1 108 ? -13.223 -2.365 18.874 1.00 97.19 108 ALA A C 1
ATOM 870 O O . ALA A 1 108 ? -13.433 -2.565 20.067 1.00 97.19 108 ALA A O 1
ATOM 871 N N . ARG A 1 109 ? -12.762 -1.195 18.412 1.00 97.31 109 ARG A N 1
ATOM 872 C CA . ARG A 1 109 ? -12.539 -0.023 19.261 1.00 97.31 109 ARG A CA 1
ATOM 873 C C . ARG A 1 109 ? -13.852 0.623 19.700 1.00 97.31 109 ARG A C 1
ATOM 875 O O . ARG A 1 109 ? -13.993 0.874 20.891 1.00 97.31 109 ARG A O 1
ATOM 882 N N . GLU A 1 110 ? -14.788 0.820 18.775 1.00 97.69 110 GLU A N 1
ATOM 883 C CA . GLU A 1 110 ? -16.158 1.291 19.020 1.00 97.6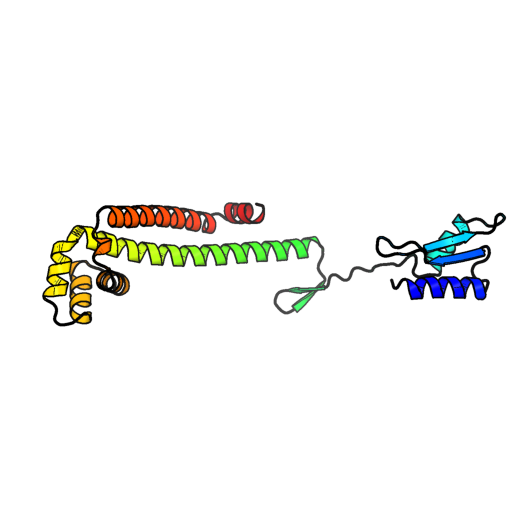9 110 GLU A CA 1
ATOM 884 C C . GLU A 1 110 ? -16.822 0.463 20.118 1.00 97.69 110 GLU A C 1
ATOM 886 O O . GLU A 1 110 ? -17.190 1.008 21.151 1.00 97.69 110 GLU A O 1
ATOM 891 N N . HIS A 1 111 ? -16.820 -0.865 19.972 1.00 97.31 111 HIS A N 1
ATOM 892 C CA . HIS A 1 111 ? -17.372 -1.798 20.956 1.00 97.31 111 HIS A CA 1
ATOM 893 C C . HIS A 1 111 ? -16.801 -1.596 22.369 1.00 97.31 111 HIS A C 1
ATOM 895 O O . HIS A 1 111 ? -17.529 -1.644 23.357 1.00 97.31 111 HIS A O 1
ATOM 901 N N . ILE A 1 112 ? -15.493 -1.348 22.501 1.00 97.25 112 ILE A N 1
ATOM 902 C CA . ILE A 1 112 ? -14.891 -1.049 23.810 1.00 97.25 112 ILE A CA 1
ATOM 903 C C . ILE A 1 112 ? -15.334 0.322 24.328 1.00 97.25 112 ILE A C 1
ATOM 905 O O . ILE A 1 112 ? -15.647 0.449 25.512 1.00 97.25 112 ILE A O 1
ATOM 909 N N . LEU A 1 113 ? -15.362 1.336 23.462 1.00 96.38 113 LEU A N 1
ATOM 910 C CA . LEU A 1 113 ? -15.790 2.683 23.829 1.00 96.38 113 LEU A CA 1
ATOM 911 C C . LEU A 1 113 ? -17.254 2.693 24.287 1.00 96.38 113 LEU A C 1
ATOM 913 O O . LEU A 1 113 ? -17.531 3.308 25.308 1.00 96.38 113 LEU A O 1
ATOM 917 N N . GLU A 1 114 ? -18.161 1.951 23.645 1.00 95.88 114 GLU A N 1
ATOM 918 C CA . GLU A 1 114 ? -19.553 1.787 24.103 1.00 95.88 114 GLU A CA 1
ATOM 919 C C . GLU A 1 114 ? -19.630 1.290 25.551 1.00 95.88 114 GLU A C 1
ATOM 921 O O . GLU A 1 114 ? -20.343 1.865 26.373 1.00 95.88 114 GLU A O 1
ATOM 926 N 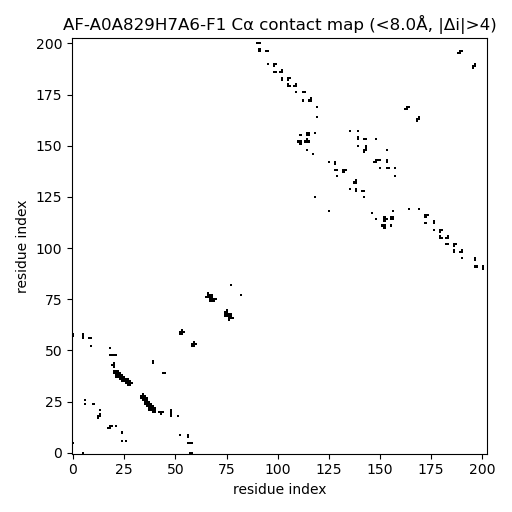N . GLY A 1 115 ? -18.845 0.263 25.894 1.00 95.38 115 GLY A N 1
ATOM 927 C CA . GLY A 1 115 ? -18.796 -0.259 27.260 1.00 95.38 115 GLY A CA 1
ATOM 928 C C . GLY A 1 115 ? -18.271 0.772 28.261 1.00 95.38 115 GLY A C 1
ATOM 929 O O . GLY A 1 115 ? -18.832 0.926 29.344 1.00 95.38 115 GLY A O 1
ATOM 930 N N . LEU A 1 116 ? -17.227 1.519 27.890 1.00 94.44 116 LEU A N 1
ATOM 931 C CA . LEU A 1 116 ? -16.687 2.591 28.730 1.00 94.44 116 LEU A CA 1
ATOM 932 C C . LEU A 1 116 ? -17.685 3.741 28.915 1.00 94.44 116 LEU A C 1
ATOM 934 O O . LEU A 1 116 ? -17.758 4.298 30.004 1.00 94.44 116 LEU A O 1
ATOM 938 N N . ARG A 1 117 ? -18.474 4.080 27.892 1.00 94.50 117 ARG A N 1
ATOM 939 C CA . ARG A 1 117 ? -19.522 5.105 27.985 1.00 94.50 117 ARG A CA 1
ATOM 940 C C . ARG A 1 117 ? -20.615 4.693 28.968 1.00 94.50 117 ARG A C 1
ATOM 942 O O . ARG A 1 117 ? -20.882 5.438 29.906 1.00 94.50 117 ARG A O 1
ATOM 949 N N . ILE A 1 118 ? -21.138 3.467 28.838 1.00 94.38 118 ILE A N 1
ATOM 950 C CA . ILE A 1 118 ? -22.099 2.891 29.798 1.00 94.38 118 ILE A CA 1
ATOM 951 C C . ILE A 1 118 ? -21.519 2.930 31.219 1.00 94.38 118 ILE A C 1
ATOM 953 O O . ILE A 1 118 ? -22.208 3.293 32.171 1.00 94.38 118 ILE A O 1
ATOM 957 N N . ALA A 1 119 ? -20.235 2.602 31.369 1.00 93.06 119 ALA A N 1
ATOM 958 C CA . ALA A 1 119 ? -19.578 2.623 32.667 1.00 93.06 119 ALA A CA 1
ATOM 959 C C . ALA A 1 119 ? -19.456 4.022 33.279 1.00 93.06 119 ALA A C 1
ATOM 961 O O . ALA A 1 119 ? -19.634 4.178 34.486 1.00 93.06 119 ALA A O 1
ATOM 962 N N . LEU A 1 120 ? -19.158 5.034 32.463 1.00 91.31 120 LEU A N 1
ATOM 963 C CA . LEU A 1 120 ? -19.065 6.426 32.902 1.00 91.31 120 LEU A CA 1
ATOM 964 C C . LEU A 1 120 ? -20.439 7.010 33.261 1.00 91.31 120 LEU A C 1
ATOM 966 O O . LEU A 1 120 ? -20.517 7.846 34.160 1.00 91.31 120 LEU A O 1
ATOM 970 N N . ASP A 1 121 ? -21.510 6.553 32.610 1.00 92.94 121 ASP A N 1
ATOM 971 C CA . ASP A 1 121 ? -22.885 6.961 32.916 1.00 92.94 121 ASP A CA 1
ATOM 972 C C . ASP A 1 121 ? -23.404 6.349 34.233 1.00 92.94 121 ASP A C 1
ATOM 974 O O . ASP A 1 121 ? -24.192 6.980 34.938 1.00 92.94 121 ASP A O 1
ATOM 978 N N . HIS A 1 122 ? -22.920 5.158 34.607 1.00 94.00 122 HIS A N 1
ATOM 979 C CA . HIS A 1 122 ? -23.341 4.404 35.799 1.00 94.00 122 HIS A CA 1
ATOM 980 C C . HIS A 1 122 ? -22.209 4.185 36.821 1.00 94.00 122 HIS A C 1
ATOM 982 O O . HIS A 1 122 ? -22.134 3.146 37.487 1.00 94.00 122 HIS A O 1
ATOM 988 N N . ILE A 1 123 ? -21.307 5.159 36.961 1.00 90.56 123 ILE A N 1
ATOM 989 C CA . ILE A 1 123 ? -20.033 4.961 37.663 1.00 90.56 123 ILE A CA 1
ATOM 990 C C . ILE A 1 123 ? -20.170 4.542 39.135 1.00 90.56 123 ILE A C 1
ATOM 992 O O . ILE A 1 123 ? -19.468 3.633 39.580 1.00 90.56 123 ILE A O 1
ATOM 996 N N . ASP A 1 124 ? -21.089 5.146 39.889 1.00 92.69 124 ASP A N 1
ATOM 997 C CA . ASP A 1 124 ? -21.272 4.843 41.316 1.00 92.69 124 ASP A CA 1
ATOM 998 C C . ASP A 1 124 ? -21.716 3.391 41.539 1.00 92.69 124 ASP A C 1
ATOM 1000 O O . ASP A 1 124 ? -21.283 2.707 42.476 1.00 92.69 124 ASP A O 1
ATOM 1004 N N . GLU A 1 125 ? -22.561 2.895 40.638 1.00 94.50 125 GLU A N 1
ATOM 1005 C CA . GLU A 1 125 ? -23.060 1.528 40.662 1.00 94.50 125 GLU A CA 1
ATOM 1006 C C . GLU A 1 125 ? -21.956 0.534 40.291 1.00 94.50 125 GLU A C 1
ATOM 1008 O O . GLU A 1 125 ? -21.787 -0.479 40.976 1.00 94.50 125 GLU A O 1
ATOM 1013 N N . ILE A 1 126 ? -21.140 0.854 39.283 1.00 93.19 126 ILE A N 1
ATOM 1014 C CA . ILE A 1 126 ? -19.976 0.042 38.909 1.00 93.19 126 ILE A CA 1
ATOM 1015 C C . ILE A 1 126 ? -18.949 -0.021 40.040 1.00 93.19 126 ILE A C 1
ATOM 1017 O O . ILE A 1 126 ? -18.499 -1.113 40.387 1.00 93.19 126 ILE A O 1
ATOM 1021 N N . ILE A 1 127 ? -18.614 1.107 40.675 1.00 92.31 127 ILE A N 1
ATOM 1022 C CA . ILE A 1 127 ? -17.693 1.128 41.823 1.00 92.31 127 ILE A CA 1
ATOM 1023 C C . ILE A 1 127 ? -18.246 0.272 42.966 1.00 92.31 127 ILE A C 1
ATOM 1025 O O . ILE A 1 127 ? -17.497 -0.461 43.615 1.00 92.31 127 ILE A O 1
ATOM 1029 N N . THR A 1 128 ? -19.557 0.323 43.204 1.00 94.94 128 THR A N 1
ATOM 1030 C CA . THR A 1 128 ? -20.209 -0.492 44.234 1.00 94.94 128 THR A CA 1
ATOM 1031 C C . THR A 1 128 ? -20.110 -1.983 43.925 1.00 94.94 128 THR A C 1
ATOM 1033 O O . THR A 1 128 ? -19.769 -2.760 44.818 1.00 94.94 128 THR A O 1
ATOM 1036 N N . ILE A 1 129 ? -20.332 -2.392 42.674 1.00 93.50 129 ILE A N 1
ATOM 1037 C CA . ILE A 1 129 ? -20.185 -3.787 42.229 1.00 93.50 129 ILE A CA 1
ATOM 1038 C C . ILE A 1 129 ? -18.738 -4.260 42.380 1.00 93.50 129 ILE A C 1
ATOM 1040 O O . ILE A 1 129 ? -18.498 -5.323 42.947 1.00 93.50 129 ILE A O 1
ATOM 1044 N N . ILE A 1 130 ? -17.767 -3.462 41.931 1.00 92.06 130 ILE A N 1
ATOM 1045 C CA . ILE A 1 130 ? -16.344 -3.820 42.010 1.00 92.06 130 ILE A CA 1
ATOM 1046 C C . ILE A 1 130 ? -15.908 -3.954 43.473 1.00 92.06 130 ILE A C 1
ATOM 1048 O O . ILE A 1 130 ? -15.271 -4.937 43.835 1.00 92.06 130 ILE A O 1
ATOM 1052 N N . ARG A 1 131 ? -16.295 -3.009 44.336 1.00 93.19 131 ARG A N 1
ATOM 1053 C CA . ARG A 1 131 ? -15.922 -3.001 45.760 1.00 93.19 131 ARG A CA 1
ATOM 1054 C C . ARG A 1 131 ? -16.602 -4.102 46.579 1.00 93.19 131 ARG A C 1
ATOM 1056 O O . ARG A 1 131 ? -16.050 -4.519 47.590 1.00 93.19 131 ARG A O 1
ATOM 1063 N N . SER A 1 132 ? -17.798 -4.537 46.181 1.00 94.31 132 SER A N 1
ATOM 1064 C CA . SER A 1 132 ? -18.526 -5.631 46.846 1.00 94.31 132 SER A CA 1
ATOM 1065 C C . SER A 1 132 ? -18.131 -7.021 46.338 1.00 94.31 132 SER A C 1
ATOM 1067 O O . SER A 1 132 ? -18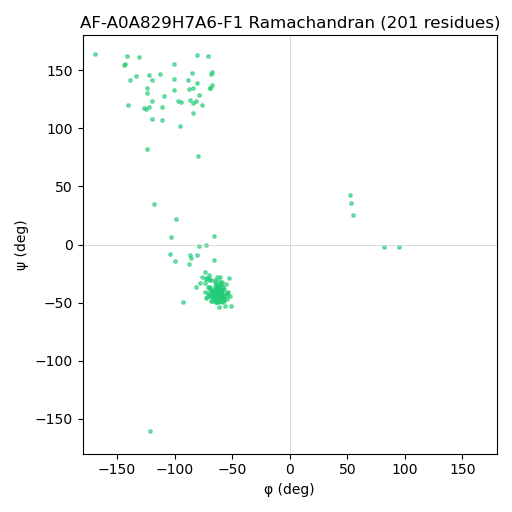.475 -8.020 46.966 1.00 94.31 132 SER A O 1
ATOM 1069 N N . SER A 1 133 ? -17.395 -7.100 45.229 1.00 95.00 133 SER A N 1
ATOM 1070 C CA . SER A 1 133 ? -16.944 -8.360 44.644 1.00 95.00 133 SER A CA 1
ATOM 1071 C C . SER A 1 133 ? -15.618 -8.819 45.248 1.00 95.00 133 SER A C 1
ATOM 1073 O O . SER A 1 133 ? -14.661 -8.059 45.333 1.00 95.00 133 SER A O 1
ATOM 1075 N N . GLU A 1 134 ? -15.525 -10.102 45.601 1.00 91.50 134 GLU A N 1
ATOM 1076 C CA . GLU A 1 134 ? -14.299 -10.689 46.172 1.00 91.50 134 GLU A CA 1
ATOM 1077 C C . GLU A 1 134 ? -13.148 -10.818 45.159 1.00 91.50 134 GLU A C 1
ATOM 1079 O O . GLU A 1 134 ? -11.984 -10.865 45.543 1.00 91.50 134 GLU A O 1
ATOM 1084 N N . THR A 1 135 ? -13.462 -10.928 43.863 1.00 94.19 135 THR A N 1
ATOM 1085 C CA . THR A 1 135 ? -12.477 -11.109 42.783 1.00 94.19 135 THR A CA 1
ATOM 1086 C C . THR A 1 135 ? -12.899 -10.349 41.529 1.00 94.19 135 THR A C 1
ATOM 1088 O O . THR A 1 135 ? -14.093 -10.119 41.308 1.00 94.19 135 THR A O 1
ATOM 1091 N N . GLY A 1 136 ? -11.924 -10.006 40.680 1.00 90.69 136 GLY A N 1
ATOM 1092 C CA . GLY A 1 136 ? -12.176 -9.354 39.391 1.00 90.69 136 GLY A CA 1
ATOM 1093 C C . GLY A 1 136 ? -13.078 -10.183 38.473 1.00 90.69 136 GLY A C 1
ATOM 1094 O O . GLY A 1 136 ? -13.987 -9.632 37.863 1.00 90.69 136 GLY A O 1
ATOM 1095 N N . ASP A 1 137 ? -12.913 -11.508 38.453 1.00 93.62 137 ASP A N 1
ATOM 1096 C CA . ASP A 1 137 ? -13.744 -12.398 37.633 1.00 93.62 137 ASP A CA 1
ATOM 1097 C C . ASP A 1 137 ? -15.217 -12.384 38.067 1.00 93.62 137 ASP A C 1
ATOM 1099 O O . ASP A 1 137 ? -16.109 -12.301 37.222 1.00 93.62 137 ASP A O 1
ATOM 1103 N N . LYS A 1 138 ? -15.489 -12.384 39.383 1.00 94.50 138 LYS A N 1
ATOM 1104 C CA . LYS A 1 138 ? -16.858 -12.243 39.910 1.00 94.50 138 LYS A CA 1
ATOM 1105 C C . LYS A 1 138 ? -17.459 -10.884 39.541 1.00 94.50 138 LYS A C 1
ATOM 1107 O O . LYS A 1 138 ? -18.594 -10.837 39.070 1.00 94.50 138 LYS A O 1
ATOM 1112 N N . ALA A 1 139 ? -16.691 -9.800 39.691 1.00 93.69 139 ALA A N 1
ATOM 1113 C CA . ALA A 1 139 ? -17.131 -8.464 39.290 1.00 93.69 139 ALA A CA 1
ATOM 1114 C C . ALA A 1 139 ? -17.459 -8.413 37.791 1.00 93.69 139 ALA A C 1
ATOM 1116 O O . ALA A 1 139 ? -18.496 -7.877 37.404 1.00 93.69 139 ALA A O 1
ATOM 1117 N N . LYS A 1 140 ? -16.618 -9.029 36.950 1.00 95.31 140 LYS A N 1
ATOM 1118 C CA . LYS A 1 140 ? -16.806 -9.085 35.497 1.00 95.31 140 LYS A CA 1
ATOM 1119 C C . LYS A 1 140 ? -18.133 -9.737 35.122 1.00 95.31 140 LYS A C 1
ATOM 1121 O O . LYS A 1 140 ? -18.876 -9.164 34.332 1.00 95.31 140 LYS A O 1
ATOM 1126 N N . VAL A 1 141 ? -18.453 -10.890 35.717 1.00 95.94 141 VAL A N 1
ATOM 1127 C CA . VAL A 1 141 ? -19.717 -11.606 35.466 1.00 95.94 141 VAL A CA 1
ATOM 1128 C C . VAL A 1 141 ? -20.927 -10.752 35.857 1.00 95.94 141 VAL A C 1
ATOM 1130 O O . VAL A 1 141 ? -21.879 -10.664 35.086 1.00 95.94 141 VAL A O 1
ATOM 1133 N N . ILE A 1 142 ? -20.873 -10.062 37.003 1.00 95.25 142 ILE A N 1
ATOM 1134 C CA . ILE A 1 142 ? -21.961 -9.175 37.447 1.00 95.25 142 ILE A CA 1
ATOM 1135 C C . ILE A 1 142 ? -22.130 -7.987 36.488 1.00 95.25 142 ILE A C 1
ATOM 1137 O O . ILE A 1 142 ? -23.256 -7.640 36.135 1.00 95.25 142 ILE A O 1
ATOM 1141 N N . LEU A 1 143 ? -21.028 -7.375 36.037 1.00 94.25 143 LEU A N 1
ATOM 1142 C CA . LEU A 1 143 ? -21.062 -6.277 35.064 1.00 94.25 143 LEU A CA 1
ATOM 1143 C C . LEU A 1 143 ? -21.655 -6.724 33.721 1.00 94.25 143 LEU A C 1
ATOM 1145 O O . LEU A 1 143 ? -22.467 -6.003 33.142 1.00 94.25 143 LEU A O 1
ATOM 1149 N N . MET A 1 144 ? -21.286 -7.920 33.249 1.00 95.75 144 MET A N 1
ATOM 1150 C CA . MET A 1 144 ? -21.837 -8.507 32.024 1.00 95.75 144 MET A CA 1
ATOM 1151 C C . MET A 1 144 ? -23.348 -8.722 32.128 1.00 95.75 144 MET A C 1
ATOM 1153 O O . MET A 1 144 ? -24.076 -8.311 31.231 1.00 95.75 144 MET A O 1
ATOM 1157 N N . ASP A 1 145 ? -23.821 -9.328 33.216 1.00 95.19 145 ASP A N 1
ATOM 1158 C CA . ASP A 1 145 ? -25.241 -9.647 33.395 1.00 95.19 145 ASP A CA 1
ATOM 1159 C C . ASP A 1 145 ? -26.095 -8.380 33.561 1.00 95.19 145 ASP A C 1
ATOM 1161 O O . ASP A 1 145 ? -27.084 -8.171 32.856 1.00 95.19 145 ASP A O 1
ATOM 1165 N N . LYS A 1 146 ? -25.660 -7.470 34.438 1.00 95.25 146 LYS A N 1
ATOM 1166 C CA . LYS A 1 146 ? -26.447 -6.295 34.822 1.00 95.25 146 LYS A CA 1
ATOM 1167 C C . LYS A 1 146 ? -26.517 -5.224 33.736 1.00 95.25 146 LYS A C 1
ATOM 1169 O O . LYS A 1 146 ? -27.581 -4.652 33.512 1.00 95.25 146 LYS A O 1
ATOM 1174 N N . PHE A 1 147 ? -25.402 -4.965 33.055 1.00 94.69 147 PHE A N 1
ATOM 1175 C CA . PHE A 1 147 ? -25.312 -3.934 32.014 1.00 94.69 147 PHE A CA 1
ATOM 1176 C C . PHE A 1 147 ? -25.339 -4.515 30.594 1.00 94.69 147 PHE A C 1
ATOM 1178 O O . PHE A 1 147 ? -25.159 -3.778 29.628 1.00 94.69 147 PHE A O 1
ATOM 1185 N N . LYS A 1 148 ? -25.578 -5.830 30.453 1.00 95.06 148 LYS A N 1
ATOM 1186 C CA . LYS A 1 148 ? -25.576 -6.559 29.170 1.00 95.06 148 LYS A CA 1
ATOM 1187 C C . LYS A 1 148 ? -24.288 -6.349 28.368 1.00 95.06 148 LYS A C 1
ATOM 1189 O O . LYS A 1 148 ? -24.306 -6.266 27.141 1.00 95.06 148 LYS A O 1
ATOM 1194 N N . LEU A 1 149 ? -23.167 -6.253 29.076 1.00 95.75 149 LEU A N 1
ATOM 1195 C CA . LEU A 1 149 ? -21.853 -6.019 28.494 1.00 95.75 149 LEU A CA 1
ATOM 1196 C C . LEU A 1 149 ? -21.222 -7.336 28.045 1.00 95.75 149 LEU A C 1
ATOM 1198 O O . LEU A 1 149 ? -21.386 -8.388 28.663 1.00 95.75 149 LEU A O 1
ATOM 1202 N N . SER A 1 150 ? -20.442 -7.273 26.974 1.00 97.25 150 SER A N 1
ATOM 1203 C CA . SER A 1 150 ? -19.589 -8.389 26.569 1.00 97.25 150 SER A CA 1
ATOM 1204 C C . SER A 1 150 ? -18.410 -8.587 27.527 1.00 97.25 150 SER A C 1
ATOM 1206 O O . SER A 1 150 ? -17.976 -7.659 28.209 1.00 97.25 150 SER A O 1
ATOM 1208 N N . ASP A 1 151 ? -17.794 -9.768 27.466 1.00 96.38 151 ASP A N 1
ATOM 1209 C CA . ASP A 1 151 ? -16.578 -10.095 28.220 1.00 96.38 151 ASP A CA 1
ATOM 1210 C C . ASP A 1 151 ? -15.459 -9.051 28.037 1.00 96.38 151 ASP A C 1
ATOM 1212 O O . ASP A 1 151 ? -14.866 -8.583 29.008 1.00 96.38 151 ASP A O 1
ATOM 1216 N N . LYS A 1 152 ? -15.231 -8.614 26.790 1.00 96.56 152 LYS A N 1
ATOM 1217 C CA . LYS A 1 152 ? -14.199 -7.624 26.450 1.00 96.56 152 LYS A CA 1
ATOM 1218 C C . LYS A 1 152 ? -14.503 -6.232 26.999 1.00 96.56 152 LYS A C 1
ATOM 1220 O O . LYS A 1 152 ? -13.583 -5.544 27.426 1.00 96.56 152 LYS A O 1
ATOM 1225 N N . GLN A 1 153 ? -15.768 -5.812 26.968 1.00 97.19 153 GLN A N 1
ATOM 1226 C CA . GLN A 1 153 ? -16.188 -4.524 27.530 1.00 97.19 153 GLN A CA 1
ATOM 1227 C C . GLN A 1 153 ? -16.041 -4.535 29.048 1.00 97.19 153 GLN A C 1
ATOM 1229 O O . GLN A 1 153 ? -15.413 -3.639 29.602 1.00 97.19 153 GLN A O 1
ATOM 1234 N N . SER A 1 154 ? -16.545 -5.577 29.713 1.00 96.25 154 SER A N 1
ATOM 1235 C CA . SER A 1 154 ? -16.442 -5.706 31.166 1.00 96.25 154 SER A CA 1
ATOM 1236 C C . SER A 1 154 ? -14.988 -5.766 31.627 1.00 96.25 154 SER A C 1
ATOM 1238 O O . SER A 1 154 ? -14.634 -5.100 32.595 1.00 96.25 154 SER A O 1
ATOM 1240 N N . GLN A 1 155 ? -14.119 -6.476 30.898 1.00 96.25 155 GLN A N 1
ATOM 1241 C CA . GLN A 1 155 ? -12.680 -6.453 31.163 1.00 96.25 155 GLN A CA 1
ATOM 1242 C C . GLN A 1 155 ? -12.092 -5.041 31.007 1.00 96.25 155 GLN A C 1
ATOM 1244 O O . GLN A 1 155 ? -11.404 -4.565 31.903 1.00 96.25 155 GLN A O 1
ATOM 1249 N N . ALA A 1 156 ? -12.412 -4.334 29.918 1.00 95.75 156 ALA A N 1
ATOM 1250 C CA . ALA A 1 156 ? -11.916 -2.976 29.691 1.00 95.75 156 ALA A CA 1
ATOM 1251 C C . ALA A 1 156 ? -12.367 -1.973 30.770 1.00 95.75 156 ALA A C 1
ATOM 1253 O O . ALA A 1 156 ? -11.629 -1.037 31.077 1.00 95.75 156 ALA A O 1
ATOM 1254 N N . ILE A 1 157 ? -13.552 -2.169 31.357 1.00 94.62 157 ILE A N 1
ATOM 1255 C CA . ILE A 1 157 ? -14.048 -1.367 32.484 1.00 94.62 157 ILE A CA 1
ATOM 1256 C C . ILE A 1 157 ? -13.252 -1.663 33.757 1.00 94.62 157 ILE A C 1
ATOM 1258 O O . ILE A 1 157 ? -12.885 -0.729 34.466 1.00 94.62 157 ILE A O 1
ATOM 1262 N N . LEU A 1 158 ? -12.956 -2.934 34.047 1.00 93.94 158 LEU A N 1
ATOM 1263 C CA . LEU A 1 158 ? -12.124 -3.307 35.198 1.00 93.94 158 LEU A CA 1
ATOM 1264 C C . LEU A 1 158 ? -10.691 -2.771 35.071 1.00 93.94 158 LEU A C 1
ATOM 1266 O O . LEU A 1 158 ? -10.096 -2.369 36.068 1.00 93.94 158 LEU A O 1
ATOM 1270 N N . ASP A 1 159 ? -10.165 -2.704 33.847 1.00 93.75 159 ASP A N 1
ATOM 1271 C CA . ASP A 1 159 ? -8.830 -2.172 33.546 1.00 93.75 159 ASP A CA 1
ATOM 1272 C C . ASP A 1 159 ? -8.782 -0.627 33.517 1.00 93.75 159 ASP A C 1
ATOM 1274 O O . ASP A 1 159 ? -7.726 -0.018 33.288 1.00 93.75 159 ASP A O 1
ATOM 1278 N N . MET A 1 160 ? -9.920 0.041 33.735 1.00 91.56 160 MET A N 1
ATOM 1279 C CA . MET A 1 160 ? -10.012 1.495 33.732 1.00 91.56 160 MET A CA 1
ATOM 1280 C C . MET A 1 160 ? -9.258 2.106 34.921 1.00 91.56 160 MET A C 1
ATOM 1282 O O . MET A 1 160 ? -9.353 1.671 36.066 1.00 91.56 160 MET A O 1
ATOM 1286 N N . ARG A 1 161 ? -8.526 3.194 34.664 1.00 89.88 161 ARG A N 1
ATOM 1287 C CA . ARG A 1 161 ? -7.849 3.972 35.714 1.00 89.88 161 ARG A CA 1
ATOM 1288 C C . ARG A 1 161 ? -8.782 5.045 36.261 1.00 89.88 161 ARG A C 1
ATOM 1290 O O . ARG A 1 161 ? -9.421 5.732 35.473 1.00 89.88 161 ARG A O 1
ATOM 1297 N N . LEU A 1 162 ? -8.750 5.292 37.574 1.00 88.06 162 LEU A N 1
ATOM 1298 C CA . LEU A 1 162 ? -9.579 6.312 38.247 1.00 88.06 162 LEU A CA 1
ATOM 1299 C C . LEU A 1 162 ? -9.485 7.719 37.621 1.00 88.06 162 LEU A C 1
ATOM 1301 O O . LEU A 1 162 ? -10.453 8.469 37.641 1.00 88.06 162 LEU A O 1
ATOM 1305 N N . VAL A 1 163 ? -8.351 8.073 37.006 1.00 87.88 163 VAL A N 1
ATOM 1306 C CA . VAL A 1 163 ? -8.168 9.357 36.296 1.00 87.88 163 VAL A CA 1
ATOM 1307 C C . VAL A 1 163 ? -9.157 9.530 35.131 1.00 87.88 163 VAL A C 1
ATOM 1309 O O . VAL A 1 163 ? -9.548 10.655 34.818 1.00 87.88 163 VAL A O 1
ATOM 1312 N N . ARG A 1 164 ? -9.618 8.428 34.519 1.00 85.56 164 ARG A N 1
ATOM 1313 C CA . ARG A 1 164 ? -10.600 8.439 33.421 1.00 85.56 164 ARG A CA 1
ATOM 1314 C C . ARG A 1 164 ? -11.981 8.952 33.838 1.00 85.56 164 ARG A C 1
ATOM 1316 O O . ARG A 1 164 ? -12.784 9.259 32.970 1.00 85.56 164 ARG A O 1
ATOM 1323 N N . LEU A 1 165 ? -12.239 9.071 35.141 1.00 84.75 165 LEU A N 1
ATOM 1324 C CA . LEU A 1 165 ? -13.504 9.570 35.686 1.00 84.75 165 LEU A CA 1
ATOM 1325 C C . LEU A 1 165 ? -13.595 11.102 35.685 1.00 84.75 165 LEU A C 1
ATOM 1327 O O . LEU A 1 165 ? -14.649 11.663 35.969 1.00 84.75 165 LEU A O 1
ATOM 1331 N N . THR A 1 166 ? -12.494 11.795 35.389 1.00 90.12 166 THR A N 1
ATOM 1332 C CA . THR A 1 166 ? -12.503 13.256 35.260 1.00 90.12 166 THR A CA 1
ATOM 1333 C C . THR A 1 166 ? -13.315 13.694 34.037 1.00 90.12 166 THR A C 1
ATOM 1335 O O . THR A 1 166 ? -13.337 13.006 33.018 1.00 90.12 166 THR A O 1
ATOM 1338 N N . GLY A 1 167 ? -13.957 14.867 34.110 1.00 89.19 167 GLY A N 1
ATOM 1339 C CA . GLY A 1 167 ? -14.797 15.380 33.016 1.00 89.19 167 GLY A CA 1
ATOM 1340 C C . GLY A 1 167 ? -14.063 15.464 31.672 1.00 89.19 167 GLY A C 1
ATOM 1341 O O . GLY A 1 167 ? -14.590 15.020 30.657 1.00 89.19 167 GLY A O 1
ATOM 1342 N N . LEU A 1 168 ? -12.803 15.915 31.686 1.00 90.94 168 LEU A N 1
ATOM 1343 C CA . LEU A 1 168 ? -11.964 15.996 30.487 1.00 90.94 168 LEU A CA 1
ATOM 1344 C C . LEU A 1 168 ? -11.708 14.621 29.847 1.00 90.94 168 LEU A C 1
ATOM 1346 O O . LEU A 1 168 ? -11.683 14.497 28.626 1.00 90.94 168 LEU A O 1
ATOM 1350 N N . GLU A 1 169 ? -11.496 13.575 30.647 1.00 89.38 169 GLU A N 1
ATOM 1351 C CA . GLU A 1 169 ? -11.280 12.227 30.115 1.00 89.38 169 GLU A CA 1
ATOM 1352 C C . GLU A 1 169 ? -12.571 11.606 29.572 1.00 89.38 169 GLU A C 1
ATOM 1354 O O . GLU A 1 169 ? -12.519 10.914 28.555 1.00 89.38 169 GLU A O 1
ATOM 1359 N N . ARG A 1 170 ? -13.728 11.910 30.175 1.00 89.94 170 ARG A N 1
ATOM 1360 C CA . ARG A 1 170 ? -15.041 11.532 29.629 1.00 89.94 170 ARG A CA 1
ATOM 1361 C C . ARG A 1 170 ? -15.286 12.174 28.265 1.00 89.94 170 ARG A C 1
ATOM 1363 O O . ARG A 1 170 ? -15.661 11.478 27.327 1.00 89.94 170 ARG A O 1
ATOM 1370 N N . GLU A 1 171 ? -15.016 13.470 28.126 1.00 93.00 171 GLU A N 1
ATOM 1371 C CA . GLU A 1 171 ? -15.144 14.175 26.843 1.00 93.00 171 GLU A CA 1
ATOM 1372 C C . GLU A 1 171 ? -14.236 13.581 25.761 1.00 93.00 171 GLU A C 1
ATOM 1374 O O . GLU A 1 171 ? -14.658 13.432 24.615 1.00 93.00 171 GLU A O 1
ATOM 1379 N N . LYS A 1 172 ? -13.012 13.171 26.117 1.00 93.44 172 LYS A N 1
ATOM 1380 C CA . LYS A 1 172 ? -12.109 12.486 25.179 1.00 93.44 172 LYS A CA 1
ATOM 1381 C C . LYS A 1 172 ? -12.668 11.150 24.701 1.00 93.44 172 LYS A C 1
ATOM 1383 O O . LYS A 1 172 ? -12.545 10.855 23.519 1.00 93.44 172 LYS A O 1
ATOM 1388 N N . VAL A 1 173 ? -13.269 10.354 25.590 1.00 92.88 173 VAL A N 1
ATOM 1389 C CA . VAL A 1 173 ? -13.906 9.076 25.219 1.00 92.88 173 VAL A CA 1
ATOM 1390 C C . VAL A 1 173 ? -15.072 9.314 24.257 1.00 92.88 173 VAL A C 1
ATOM 1392 O O . VAL A 1 173 ? -15.187 8.608 23.259 1.00 92.88 173 VAL A O 1
ATOM 1395 N N . GLU A 1 174 ? -15.895 10.333 24.509 1.00 93.75 174 GLU A N 1
ATOM 1396 C CA . GLU A 1 174 ? -16.999 10.709 23.613 1.00 93.75 174 GLU A CA 1
ATOM 1397 C C . GLU A 1 174 ? -16.510 11.229 22.255 1.00 93.75 174 GLU A C 1
ATOM 1399 O O . GLU A 1 174 ? -17.080 10.882 21.221 1.00 93.75 174 GLU A O 1
ATOM 1404 N N . SER A 1 175 ? -15.452 12.045 22.234 1.00 96.12 175 SER A N 1
ATOM 1405 C CA . SER A 1 175 ? -14.840 12.510 20.983 1.00 96.12 175 SER A CA 1
ATOM 1406 C C . SER A 1 175 ? -14.277 11.338 20.187 1.00 96.12 175 SER A C 1
ATOM 1408 O O . SER A 1 175 ? -14.594 11.191 19.012 1.00 96.12 175 SER A O 1
ATOM 1410 N N . GLU A 1 176 ? -13.504 10.466 20.840 1.00 96.75 176 GLU A N 1
ATOM 1411 C CA . GLU A 1 176 ? -12.921 9.288 20.200 1.00 96.75 176 GLU A CA 1
ATOM 1412 C C . GLU A 1 176 ? -14.010 8.369 19.634 1.00 96.75 176 GLU A C 1
ATOM 1414 O O . GLU A 1 176 ? -13.864 7.849 18.532 1.00 96.75 176 GLU A O 1
ATOM 1419 N N . TYR A 1 177 ? -15.123 8.197 20.353 1.00 96.44 177 TYR A N 1
ATOM 1420 C CA . TYR A 1 177 ? -16.262 7.418 19.872 1.00 96.44 177 TYR A CA 1
ATOM 1421 C C . TYR A 1 177 ? -16.831 7.988 18.566 1.00 96.44 177 TYR A C 1
ATOM 1423 O O . TYR A 1 177 ? -16.985 7.246 17.599 1.00 96.44 177 TYR A O 1
ATOM 1431 N N . LYS A 1 178 ? -17.077 9.303 18.508 1.00 97.06 178 LYS A N 1
ATOM 1432 C CA . LYS A 1 178 ? -17.602 9.970 17.303 1.00 97.06 178 LYS A CA 1
ATOM 1433 C C . LYS A 1 178 ? -16.643 9.871 16.120 1.00 97.06 178 LYS A C 1
ATOM 1435 O O . LYS A 1 178 ? -17.078 9.633 14.995 1.00 97.06 178 LYS A O 1
ATOM 1440 N N . ASP A 1 179 ? -15.347 10.025 16.373 1.00 97.75 179 ASP A N 1
ATOM 1441 C CA . ASP A 1 179 ? -14.320 9.909 15.336 1.00 97.75 179 ASP A CA 1
ATOM 1442 C C . ASP A 1 179 ? -14.266 8.480 14.773 1.00 97.75 179 ASP A C 1
ATOM 1444 O O . ASP A 1 179 ? -14.170 8.276 13.560 1.00 97.75 179 ASP A O 1
ATOM 1448 N N . VAL A 1 180 ? -14.371 7.474 15.649 1.00 97.75 180 VAL A N 1
ATOM 1449 C CA . VAL A 1 180 ? -14.409 6.061 15.255 1.00 97.75 180 VAL A CA 1
ATOM 1450 C C . VAL A 1 180 ? -15.687 5.736 14.480 1.00 97.75 180 VAL A C 1
ATOM 1452 O O . VAL A 1 180 ? -15.599 5.059 13.458 1.00 97.75 180 VAL A O 1
ATOM 1455 N N . GLU A 1 181 ? -16.846 6.238 14.900 1.00 96.88 181 GLU A N 1
ATOM 1456 C CA . GLU A 1 181 ? -18.123 6.049 14.199 1.00 96.88 181 GLU A CA 1
ATOM 1457 C C . GLU A 1 181 ? -18.072 6.649 12.782 1.00 96.88 181 GLU A C 1
ATOM 1459 O O . GLU A 1 181 ? -18.424 5.987 11.800 1.00 96.88 181 GLU A O 1
ATOM 1464 N N . ALA A 1 182 ? -17.528 7.865 12.648 1.00 97.88 182 ALA A N 1
ATOM 1465 C CA . ALA A 1 182 ? -17.309 8.503 11.352 1.00 97.88 182 ALA A CA 1
ATOM 1466 C C . ALA A 1 182 ? -16.358 7.682 10.462 1.00 97.88 182 ALA A C 1
ATOM 1468 O O . ALA A 1 182 ? -16.632 7.485 9.275 1.00 97.88 182 ALA A O 1
ATOM 1469 N N . ALA A 1 183 ? -15.273 7.147 11.030 1.00 97.56 183 ALA A N 1
ATOM 1470 C CA . ALA A 1 183 ? -14.346 6.283 10.303 1.00 97.56 183 ALA A CA 1
ATOM 1471 C C . ALA A 1 183 ? -15.001 4.962 9.864 1.00 97.56 183 ALA A C 1
ATOM 1473 O O . ALA A 1 183 ? -14.792 4.507 8.741 1.00 97.56 183 ALA A O 1
ATOM 1474 N N . ILE A 1 184 ? -15.825 4.342 10.714 1.00 98.06 184 ILE A N 1
ATOM 1475 C CA . ILE A 1 184 ? -16.567 3.117 10.382 1.00 98.06 184 ILE A CA 1
ATOM 1476 C C . ILE A 1 184 ? -17.535 3.369 9.230 1.00 98.06 184 ILE A C 1
ATOM 1478 O O . ILE A 1 184 ? -17.604 2.543 8.311 1.00 98.06 184 ILE A O 1
ATOM 1482 N N . ALA A 1 185 ? -18.256 4.491 9.257 1.00 97.75 185 ALA A N 1
ATOM 1483 C CA . ALA A 1 185 ? -19.146 4.892 8.175 1.00 97.75 185 ALA A CA 1
ATOM 1484 C C . ALA A 1 185 ? -18.370 5.071 6.861 1.00 97.75 185 ALA A C 1
ATOM 1486 O O . ALA A 1 185 ? -18.761 4.505 5.838 1.00 97.75 185 ALA A O 1
ATOM 1487 N N . ASP A 1 186 ? -17.227 5.762 6.904 1.00 97.38 186 ASP A N 1
ATOM 1488 C CA . ASP A 1 186 ? -16.377 5.977 5.732 1.00 97.38 186 ASP A CA 1
ATOM 1489 C C . ASP A 1 186 ? -15.825 4.665 5.155 1.00 97.38 186 ASP A C 1
ATOM 1491 O O . ASP A 1 186 ? -15.979 4.386 3.965 1.00 97.38 186 ASP A O 1
ATOM 1495 N N . TYR A 1 187 ? -15.252 3.800 5.994 1.00 97.69 187 TYR A N 1
ATOM 1496 C CA . TYR A 1 187 ? -14.730 2.503 5.561 1.00 97.69 187 TYR A CA 1
ATOM 1497 C C . TYR A 1 187 ? -15.822 1.587 5.009 1.00 97.69 187 TYR A C 1
ATOM 1499 O O . TYR A 1 187 ? -15.588 0.859 4.042 1.00 97.69 187 TYR A O 1
ATOM 1507 N N . THR A 1 188 ? -17.015 1.614 5.602 1.00 96.88 188 THR A N 1
ATOM 1508 C CA . THR A 1 188 ? -18.161 0.844 5.106 1.00 96.88 188 THR A CA 1
ATOM 1509 C C . THR A 1 188 ? -18.588 1.346 3.728 1.00 96.88 188 THR A C 1
ATOM 1511 O O . THR A 1 188 ? -18.823 0.534 2.833 1.00 96.88 188 THR A O 1
ATOM 1514 N N . ASP A 1 189 ? -18.610 2.663 3.521 1.00 97.25 189 ASP A N 1
ATOM 1515 C CA . ASP A 1 189 ? -18.941 3.265 2.231 1.00 97.25 189 ASP A CA 1
ATOM 1516 C C . ASP A 1 189 ? -17.872 2.978 1.157 1.00 97.25 189 ASP A C 1
ATOM 1518 O O . ASP A 1 189 ? -18.219 2.605 0.035 1.00 97.25 189 ASP A O 1
ATOM 1522 N N . ILE A 1 190 ? -16.577 3.025 1.505 1.00 95.75 190 ILE A N 1
ATOM 1523 C CA . ILE A 1 190 ? -15.475 2.618 0.610 1.00 95.75 190 ILE A CA 1
ATOM 1524 C C . ILE A 1 190 ? -15.637 1.159 0.163 1.00 95.75 190 ILE A C 1
ATOM 1526 O O . ILE A 1 190 ? -15.433 0.836 -1.005 1.00 95.75 190 ILE A O 1
ATOM 1530 N N . LEU A 1 191 ? -15.998 0.254 1.076 1.00 95.00 191 LEU A N 1
ATOM 1531 C CA . LEU A 1 191 ? -16.170 -1.162 0.740 1.00 95.00 191 LEU A CA 1
ATOM 1532 C C . LEU A 1 191 ? -17.439 -1.431 -0.078 1.00 95.00 191 LEU A C 1
ATOM 1534 O O . LEU A 1 191 ? -17.446 -2.372 -0.878 1.00 95.00 191 LEU A O 1
ATOM 1538 N N . ALA A 1 192 ? -18.480 -0.614 0.099 1.00 96.06 192 ALA A N 1
ATOM 1539 C CA . ALA A 1 192 ? -19.738 -0.716 -0.633 1.00 96.06 192 ALA A CA 1
ATOM 1540 C C . ALA A 1 192 ? -19.653 -0.146 -2.060 1.00 96.06 192 ALA A C 1
ATOM 1542 O O . ALA A 1 192 ? -20.313 -0.669 -2.958 1.00 96.06 192 ALA A O 1
ATOM 1543 N N . ARG A 1 193 ? -18.840 0.896 -2.289 1.00 94.88 193 ARG A N 1
ATOM 1544 C CA . ARG A 1 193 ? -18.735 1.595 -3.580 1.00 94.88 193 ARG A CA 1
ATOM 1545 C C . ARG A 1 193 ? -17.381 1.349 -4.258 1.00 94.88 193 ARG A C 1
ATOM 1547 O O . ARG A 1 193 ? -16.385 1.953 -3.856 1.00 94.88 193 ARG A O 1
ATOM 1554 N N . PRO A 1 194 ? -17.321 0.550 -5.343 1.00 91.19 194 PRO A N 1
ATOM 1555 C CA . PRO A 1 194 ? -16.083 0.336 -6.101 1.00 91.19 194 PRO A CA 1
ATOM 1556 C C . PRO A 1 194 ? -15.434 1.636 -6.603 1.00 91.19 194 PRO A C 1
ATOM 1558 O O . PRO A 1 194 ? -14.215 1.766 -6.596 1.00 91.19 194 PRO A O 1
ATOM 1561 N N . GLU A 1 195 ? -16.242 2.639 -6.955 1.00 94.38 195 GLU A N 1
ATOM 1562 C CA . GLU A 1 195 ? -15.768 3.952 -7.414 1.00 94.38 195 GLU A CA 1
ATOM 1563 C C . GLU A 1 195 ? -14.870 4.655 -6.389 1.00 94.38 195 GLU A C 1
ATOM 1565 O O . GLU A 1 195 ? -13.876 5.277 -6.760 1.00 94.38 195 GLU A O 1
ATOM 1570 N N . ARG A 1 196 ? -15.165 4.508 -5.091 1.00 94.62 196 ARG A N 1
ATOM 1571 C CA . ARG A 1 196 ? -14.336 5.089 -4.028 1.00 94.62 196 ARG A CA 1
ATOM 1572 C C . ARG A 1 196 ? -12.998 4.379 -3.898 1.00 94.62 196 ARG A C 1
ATOM 1574 O O . ARG A 1 196 ? -11.986 5.034 -3.666 1.00 94.62 196 ARG A O 1
ATOM 1581 N N . VAL A 1 197 ? -12.973 3.059 -4.089 1.00 93.31 197 VAL A N 1
ATOM 1582 C CA . VAL A 1 197 ? -11.717 2.299 -4.155 1.00 93.31 197 VAL A CA 1
ATOM 1583 C C . VAL A 1 197 ? -10.866 2.813 -5.312 1.00 93.31 197 VAL A C 1
ATOM 1585 O O . VAL A 1 197 ? -9.690 3.095 -5.109 1.00 93.31 197 VAL A O 1
ATOM 1588 N N . HIS A 1 198 ? -11.459 3.019 -6.489 1.00 92.19 198 HIS A N 1
ATOM 1589 C CA . HIS A 1 198 ? -10.746 3.574 -7.641 1.00 92.19 198 HIS A CA 1
ATOM 1590 C C . HIS A 1 198 ? -10.224 4.986 -7.369 1.00 92.19 198 HIS A C 1
ATOM 1592 O O . HIS A 1 198 ? -9.070 5.275 -7.659 1.00 92.19 198 HIS A O 1
ATOM 1598 N N . GLN A 1 199 ? -11.028 5.853 -6.751 1.00 94.62 199 GLN A N 1
ATOM 1599 C CA . GLN A 1 199 ? -10.586 7.195 -6.374 1.00 94.62 199 GLN A CA 1
ATOM 1600 C C . GLN A 1 199 ? -9.370 7.157 -5.434 1.00 94.62 199 GLN A C 1
ATOM 1602 O O . GLN A 1 199 ? -8.451 7.949 -5.598 1.00 94.62 199 GLN A O 1
ATOM 1607 N N . ILE A 1 200 ? -9.328 6.208 -4.491 1.00 93.62 200 ILE A N 1
ATOM 1608 C CA . ILE A 1 200 ? -8.172 6.003 -3.604 1.00 93.62 200 ILE A CA 1
ATOM 1609 C C . ILE A 1 200 ? -6.945 5.480 -4.369 1.00 93.62 200 ILE A C 1
ATOM 1611 O O . ILE A 1 200 ? -5.828 5.764 -3.959 1.00 93.62 200 ILE A O 1
ATOM 1615 N N . ILE A 1 201 ? -7.126 4.713 -5.448 1.00 92.75 201 ILE A N 1
ATOM 1616 C CA . ILE A 1 201 ? -6.010 4.244 -6.291 1.00 92.75 201 ILE A CA 1
ATOM 1617 C C . ILE A 1 201 ? -5.393 5.400 -7.085 1.00 92.75 201 ILE A C 1
ATOM 1619 O O . ILE A 1 201 ? -4.185 5.408 -7.308 1.00 92.75 201 ILE A O 1
ATOM 1623 N N . TYR A 1 202 ? -6.220 6.334 -7.558 1.00 90.62 202 TYR A N 1
ATOM 1624 C CA . TYR A 1 202 ? -5.784 7.407 -8.456 1.00 90.62 202 TYR A CA 1
ATOM 1625 C C . TYR A 1 202 ? -5.262 8.665 -7.750 1.00 90.62 202 TYR A C 1
ATOM 1627 O O . TYR A 1 202 ? -4.611 9.478 -8.407 1.00 90.62 202 TYR A O 1
ATOM 1635 N N . ASN A 1 203 ? -5.558 8.828 -6.459 1.00 87.75 203 ASN A N 1
ATOM 1636 C CA . ASN A 1 203 ? -5.059 9.917 -5.613 1.00 87.75 203 ASN A CA 1
ATOM 1637 C C . ASN A 1 203 ? -3.710 9.563 -4.979 1.00 87.75 203 ASN A C 1
ATOM 1639 O O . ASN A 1 203 ? -2.850 10.468 -4.922 1.00 87.75 203 ASN A O 1
#

Solvent-accessible surface area (backbone atoms only — not comparable to full-atom values): 11694 Å² total; per-residue (Å²): 130,60,67,68,63,41,54,50,53,52,52,50,34,44,73,72,60,76,46,73,45,71,73,48,80,45,79,70,49,61,96,89,46,87,40,77,48,74,44,61,36,94,91,42,59,63,68,59,47,52,55,49,41,38,73,76,37,70,84,43,74,89,82,83,88,76,54,64,47,77,56,97,91,39,82,41,81,52,54,72,69,54,52,54,48,55,50,48,58,47,50,54,51,51,51,52,53,49,41,53,50,51,35,54,54,35,52,57,48,43,55,42,45,54,38,45,49,56,44,66,77,43,41,70,59,50,53,49,47,51,73,73,33,95,43,71,68,59,27,34,55,52,45,20,67,75,69,70,40,51,73,69,23,28,49,54,54,71,70,54,57,77,73,52,74,39,68,72,43,45,51,49,50,55,50,52,41,53,54,37,52,52,49,40,53,50,37,51,48,39,73,72,33,68,68,50,48,50,50,64,73,74,107

InterPro domains:
  IPR002205 DNA topoisomerase, type IIA, domain A [PF00521] (1-201)
  IPR002205 DNA topoisomerase, type IIA, domain A [PS52040] (1-203)
  IPR002205 DNA topoisomerase, type IIA, domain A [SM00434] (1-198)
  IPR013757 DNA topoisomerase, type IIA, alpha-helical domain superfamily [G3DSA:1.10.268.10] (103-191)
  IPR013758 DNA topoisomerase, type IIA, domain A, alpha-beta [G3DSA:3.90.199.10] (67-202)
  IPR013760 DNA topoisomerase, type IIA-like domain superfamily [SSF56719] (1-202)
  IPR050220 Type II DNA Topoisomerases [PTHR43493] (1-201)

Secondary structure (DSSP, 8-state):
--HHHHHHHHHHHHHTTSS--EEEEEE---SS---EEEEE-TTS-HHHHHHHHHHHSTTS-------EEEETTEEEE--HHHHHHHHHHHHHHHHHHHHHHHHHHHHHHHHHHHHHHHHHHTHHHHHHHHHH-SSHHHHHHHHHHHHT--HHHHHHHHT--GGGGSHHHHHHHHHHHHHHHHHHHHHHHHHH-HHHHHHHHH-

Organism: NCBI:txid1256208

Foldseek 3Di:
DDPVVQLVQLVVCVVVVVAPFFDDWDFPADPVGTDIDTDGHPPDDPVVRVVVSCVRGVPPDDDDDQQWDDDPNDIDGDDPVRVVVVVVVVLLVVLLVVLVVLLVVLVVLLLLLVLVLLCLVVVVVLVVLVVPDPDLVSSLVCSCVVVVHDSNNSVSSVVDDPVCNDPVNSVVSVVSNVVSVVSNVVSVVCNVDVVNSVVVVVD

Radius of gyration: 36.64 Å; Cα contacts (8 Å, |Δi|>4): 163; chains: 1; bounding box: 69×36×94 Å

pLDDT: mean 94.21, std 3.02, range [76.12, 98.31]

Nearest PDB structures (foldseek):
  4ddq-assembly3_F  TM=9.883E-01  e=6.059E-20  Bacillus subtilis
  4ddq-assembly2_D  TM=9.446E-01  e=5.415E-20  Bacillus subtilis
  4ddq-assembly1_B  TM=8.516E-01  e=6.065E-21  Bacillus subtilis
  4ddq-assembly2_C  TM=9.427E-01  e=8.485E-20  Bacillus subtilis
  6fqm-assembly2_a  TM=9.503E-01  e=6.409E-20  Staphylococcus aureus subsp. aureus N315

Sequence (203 aa):
VNKAKMVERIADLVHEKKIDGIVTLRDESDRDGMRIVIDVRRDASASVILNNLYKLTPLQTGFSFNMVAIVNGAPKVLSLKQILQYYLDHQENVIRRRTQFDLRKAKAREHILEGLRIALDHIDEIITIIRSSETGDKAKVILMDKFKLSDKQSQAILDMRLVRLTGLEREKVESEYKDVEAAIADYTDILARPERVHQIIYN